Protein AF-A0A0C4DLH7-F1 (afdb_monomer_lite)

Organism: Magnaporthiopsis poae (strain ATCC 64411 / 73-15) (NCBI:txid644358)

Radius of gyration: 44.48 Å; chains: 1; bounding box: 108×86×127 Å

Sequence (325 aa):
MGQLGEYDGVDKLSSPSHPDLVAQTTNLAADRHRRSVCSPHAYCDREDITTAKLFYPLADAKQFFMRLPSMESQPDEQQNQEVFAQFHKYPWRTDLAFLKGLIALLGGVEKLHPDPTHVDLALHARIFYYRKVRQIQIDFSAYKLWLGGNSGNSTPAPDQDVLSALYWAQDRVAAVQGPAPPNPVHAVATFAQKYTLRSPESSDTSLDPPSGPAWQQAAPKLDLRVDRNAVGGSDSGDAAPYPNHFAELIAAVRANKPVPGVREIPDTVVRDPEVKPVGRMAAPRKPWEANIVDSSQLGQTVLQDFEIQQEFPPLNQGEEPESST

Secondary structure (DSSP, 8-state):
-------------------------------------------------------------------------SHHHHHHHHHHHHHHHS-TTT-HHHHHHHHHHTTSGGG-S--HHHHHHHHHHHHHHHHHHH-----HHHHHHHHHHHTTS-PPPHHHHHHHHHHHHHHHHHTS-SSPPS-HHHHHHHHHTT-----S---------S---HHHHTS----S---TTSS---SSS------HHHHHHHHHHHTTPPPTTPPPPPSS----TT--SS-SSPPPPPGGGTT---TTS-SSS-SSS------PPPP----------

pLDDT: mean 70.1, std 20.95, range [31.84, 97.5]

Structure (mmCIF, N/CA/C/O backbone):
data_AF-A0A0C4DLH7-F1
#
_entry.id   AF-A0A0C4DLH7-F1
#
loop_
_atom_site.group_PDB
_atom_site.id
_atom_site.type_symbol
_atom_site.label_atom_id
_atom_site.label_alt_id
_atom_site.label_comp_id
_atom_site.label_asym_id
_atom_site.label_entity_id
_atom_site.label_seq_id
_atom_site.pdbx_PDB_ins_code
_atom_site.Cartn_x
_atom_site.Cartn_y
_atom_site.Cartn_z
_atom_site.occupancy
_atom_site.B_iso_or_equiv
_atom_site.auth_seq_id
_atom_site.auth_comp_id
_atom_site.auth_asym_id
_atom_site.auth_atom_id
_atom_site.pdbx_PDB_model_num
ATOM 1 N N . MET A 1 1 ? 78.829 23.196 -50.501 1.00 39.28 1 MET A N 1
ATOM 2 C CA . MET A 1 1 ? 78.211 24.540 -50.522 1.00 39.28 1 MET A CA 1
ATOM 3 C C . MET A 1 1 ? 76.817 24.335 -49.963 1.00 39.28 1 MET A C 1
ATOM 5 O O . MET A 1 1 ? 76.081 23.598 -50.591 1.00 39.28 1 MET A O 1
ATOM 9 N N . GLY A 1 2 ? 76.428 24.693 -48.747 1.00 39.50 2 GLY A N 1
ATOM 10 C CA . GLY A 1 2 ? 76.633 25.847 -47.861 1.00 39.50 2 GLY A CA 1
ATOM 11 C C . GLY A 1 2 ? 75.320 25.874 -47.040 1.00 39.50 2 GLY A C 1
ATOM 12 O O . GLY A 1 2 ? 74.272 25.701 -47.649 1.00 39.50 2 GLY A O 1
ATOM 13 N N . GLN A 1 3 ? 75.360 25.696 -45.711 1.00 43.72 3 GLN A N 1
ATOM 14 C CA . GLN A 1 3 ? 75.156 26.760 -44.698 1.00 43.72 3 GLN A CA 1
ATOM 15 C C . GLN A 1 3 ? 73.743 27.403 -44.776 1.00 43.72 3 GLN A C 1
ATOM 17 O O . GLN A 1 3 ? 73.357 27.821 -45.855 1.00 43.72 3 GLN A O 1
ATOM 22 N N . LEU A 1 4 ? 72.901 27.551 -43.738 1.00 45.03 4 LEU A N 1
ATOM 23 C CA . LEU A 1 4 ? 73.077 27.736 -42.285 1.00 45.03 4 LEU A CA 1
ATOM 24 C C . LEU A 1 4 ? 71.705 27.704 -41.551 1.00 45.03 4 LEU A C 1
ATOM 26 O O . LEU A 1 4 ? 70.686 27.994 -42.175 1.00 45.03 4 LEU A O 1
ATOM 30 N N . GLY A 1 5 ? 71.745 27.486 -40.224 1.00 45.22 5 GLY A N 1
ATOM 31 C CA . GLY A 1 5 ? 70.721 27.841 -39.215 1.00 45.22 5 GLY A CA 1
ATOM 32 C C . GLY A 1 5 ? 70.001 26.623 -38.622 1.00 45.22 5 GLY A C 1
ATOM 33 O O . GLY A 1 5 ? 69.101 26.097 -39.262 1.00 45.22 5 GLY A O 1
ATOM 34 N N . GLU A 1 6 ? 70.349 26.025 -37.476 1.00 44.28 6 GLU A N 1
ATOM 35 C CA . GLU A 1 6 ? 70.851 26.520 -36.176 1.00 44.28 6 GLU A CA 1
ATOM 36 C C . GLU A 1 6 ? 69.876 27.475 -35.474 1.00 44.28 6 GLU A C 1
ATOM 38 O O . GLU A 1 6 ? 69.828 28.654 -35.803 1.00 44.28 6 GLU A O 1
ATOM 43 N N . TYR A 1 7 ? 69.092 26.937 -34.529 1.00 50.47 7 TYR A N 1
ATOM 44 C CA . TYR A 1 7 ? 68.901 27.517 -33.195 1.00 50.47 7 TYR A CA 1
ATOM 45 C C . TYR A 1 7 ? 68.469 26.427 -32.199 1.00 50.47 7 TYR A C 1
ATOM 47 O O . TYR A 1 7 ? 67.407 25.816 -32.324 1.00 50.47 7 TYR A O 1
ATOM 55 N N . ASP A 1 8 ? 69.358 26.204 -31.234 1.00 45.50 8 ASP A N 1
ATOM 56 C CA . ASP A 1 8 ? 69.223 25.416 -30.012 1.00 45.50 8 ASP A CA 1
ATOM 57 C C . ASP A 1 8 ? 68.249 26.036 -28.998 1.00 45.50 8 ASP A C 1
ATOM 59 O O . ASP A 1 8 ? 68.035 27.249 -28.969 1.00 45.50 8 ASP A O 1
ATOM 63 N N . GLY A 1 9 ? 67.730 25.190 -28.101 1.00 41.88 9 GLY A N 1
ATOM 64 C CA . GLY A 1 9 ? 66.929 25.604 -26.947 1.00 41.88 9 GLY A CA 1
ATOM 65 C C 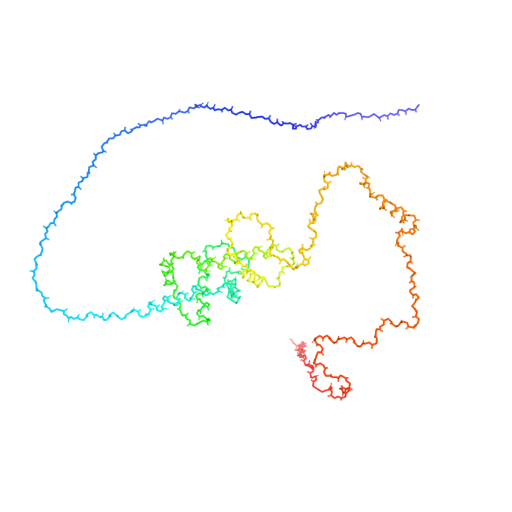. GLY A 1 9 ? 66.490 24.447 -26.044 1.00 41.88 9 GLY A C 1
ATOM 66 O O . GLY A 1 9 ? 65.298 24.204 -25.887 1.00 41.88 9 GLY A O 1
ATOM 67 N N . VAL A 1 10 ? 67.465 23.732 -25.477 1.00 49.28 10 VAL A N 1
ATOM 68 C CA . VAL A 1 10 ? 67.360 22.881 -24.270 1.00 49.28 10 VAL A CA 1
ATOM 69 C C . VAL A 1 10 ? 66.891 23.718 -23.065 1.00 49.28 10 VAL A C 1
ATOM 71 O O . VAL A 1 10 ? 67.219 24.895 -22.978 1.00 49.28 10 VAL A O 1
ATOM 74 N N . ASP A 1 11 ? 66.017 23.245 -22.173 1.00 42.00 11 ASP A N 1
ATOM 75 C CA . ASP A 1 11 ? 66.325 22.482 -20.947 1.00 42.00 11 ASP A CA 1
ATOM 76 C C . ASP A 1 11 ? 64.964 22.277 -20.221 1.00 42.00 11 ASP A C 1
ATOM 78 O O . ASP A 1 11 ? 64.185 23.217 -20.106 1.00 42.00 11 ASP A O 1
ATOM 82 N N . LYS A 1 12 ? 64.489 21.065 -19.904 1.00 45.59 12 LYS A N 1
ATOM 83 C CA . LYS A 1 12 ? 64.836 20.134 -18.806 1.00 45.59 12 LYS A CA 1
ATOM 84 C C . LYS A 1 12 ? 63.718 20.023 -17.753 1.00 45.59 12 LYS A C 1
ATOM 86 O O . LYS A 1 12 ? 63.374 20.986 -17.086 1.00 45.59 12 LYS A O 1
ATOM 91 N N . LEU A 1 13 ? 63.323 18.761 -17.548 1.00 38.81 13 LEU A N 1
ATOM 92 C CA . LEU A 1 13 ? 63.011 18.103 -16.269 1.00 38.81 13 LEU A CA 1
ATOM 93 C C . LEU A 1 13 ? 61.756 18.567 -15.507 1.00 38.81 13 LEU A C 1
ATOM 95 O O . LEU A 1 13 ? 61.757 19.583 -14.830 1.00 38.81 13 LEU A O 1
ATOM 99 N N . SER A 1 14 ? 60.751 17.696 -15.412 1.00 35.72 14 SER A N 1
ATOM 100 C CA . SER A 1 14 ? 60.733 16.707 -14.324 1.00 35.72 14 SER A CA 1
ATOM 101 C C . SER A 1 14 ? 59.515 15.790 -14.455 1.00 35.72 14 SER A C 1
ATOM 103 O O . SER A 1 14 ? 58.388 16.243 -14.639 1.00 35.72 14 SER A O 1
ATOM 105 N N . SER A 1 15 ? 59.769 14.489 -14.393 1.00 49.06 15 SER A N 1
ATOM 106 C CA . SER A 1 15 ? 58.774 13.416 -14.365 1.00 49.06 15 SER A CA 1
ATOM 107 C C . SER A 1 15 ? 58.707 12.814 -12.944 1.00 49.06 15 SER A C 1
ATOM 109 O O . SER A 1 15 ? 59.499 13.203 -12.085 1.00 49.06 15 SER A O 1
ATOM 111 N N . PRO A 1 16 ? 57.733 11.931 -12.665 1.00 58.00 16 PRO A N 1
ATOM 112 C CA . PRO A 1 16 ? 57.029 11.823 -11.388 1.00 58.00 16 PRO A CA 1
ATOM 113 C C . PRO A 1 16 ? 57.674 10.840 -10.406 1.00 58.00 16 PRO A C 1
ATOM 115 O O . PRO A 1 16 ? 58.418 9.947 -10.802 1.00 58.00 16 PRO A O 1
ATOM 118 N N . SER A 1 17 ? 57.300 10.932 -9.128 1.00 37.66 17 SER A N 1
ATOM 119 C CA . SER A 1 17 ? 57.599 9.884 -8.146 1.00 37.66 17 SER A CA 1
ATOM 120 C C . SER A 1 17 ? 56.607 9.879 -6.976 1.00 37.66 17 SER A C 1
ATOM 122 O O . SER A 1 17 ? 56.638 10.762 -6.121 1.00 37.66 17 SER A O 1
ATOM 124 N N . HIS A 1 18 ? 55.765 8.843 -6.936 1.00 42.97 18 HIS A N 1
ATOM 125 C CA . HIS A 1 18 ? 55.401 8.128 -5.702 1.00 42.97 18 HIS A CA 1
ATOM 126 C C . HIS A 1 18 ? 56.619 7.285 -5.267 1.00 42.97 18 HIS A C 1
ATOM 128 O O . HIS A 1 18 ? 57.358 6.844 -6.153 1.00 42.97 18 HIS A O 1
ATOM 134 N N . PRO A 1 19 ? 56.892 7.097 -3.959 1.00 57.50 19 PRO A N 1
ATOM 135 C CA . PRO A 1 19 ? 56.416 5.904 -3.217 1.00 57.50 19 PRO A CA 1
ATOM 136 C C . PRO A 1 19 ? 56.093 6.216 -1.726 1.00 57.50 19 PRO A C 1
ATOM 138 O O . PRO A 1 19 ? 56.567 7.200 -1.176 1.00 57.50 19 PRO A O 1
ATOM 141 N N . ASP A 1 20 ? 55.085 5.622 -1.087 1.00 38.22 20 ASP A N 1
ATOM 142 C CA . ASP A 1 20 ? 54.960 4.278 -0.479 1.00 38.22 20 ASP A CA 1
ATOM 143 C C . ASP A 1 20 ? 55.560 4.128 0.947 1.00 38.22 20 ASP A C 1
ATOM 145 O O . ASP A 1 20 ? 56.733 4.406 1.169 1.00 38.22 20 ASP A O 1
ATOM 149 N N . LEU A 1 21 ? 54.689 3.669 1.865 1.00 42.25 21 LEU A N 1
ATOM 150 C CA . LEU A 1 21 ? 54.870 3.005 3.177 1.00 42.25 21 LEU A CA 1
ATOM 151 C C . LEU A 1 21 ? 55.864 3.539 4.246 1.00 42.25 21 LEU A C 1
ATOM 153 O O . LEU A 1 21 ? 57.046 3.725 4.006 1.00 42.25 21 LEU A O 1
ATOM 157 N N . VAL A 1 22 ? 55.390 3.652 5.501 1.00 40.66 22 VAL A N 1
ATOM 158 C CA . VAL A 1 22 ? 55.742 2.810 6.680 1.00 40.66 22 VAL A CA 1
ATOM 159 C C . VAL A 1 22 ? 55.239 3.477 7.984 1.00 40.66 22 VAL A C 1
ATOM 161 O O . VAL A 1 22 ? 55.338 4.683 8.190 1.00 40.66 22 VAL A O 1
ATOM 164 N N . ALA A 1 23 ? 54.676 2.652 8.870 1.00 41.31 23 ALA A N 1
ATOM 165 C CA . ALA A 1 23 ? 54.173 2.964 10.207 1.00 41.31 23 ALA A CA 1
ATOM 166 C C . ALA A 1 23 ? 55.258 3.317 11.249 1.00 41.31 23 ALA A C 1
ATOM 168 O O . ALA A 1 23 ? 56.351 2.765 11.187 1.00 41.31 23 ALA A O 1
ATOM 169 N N . GLN A 1 24 ? 54.900 4.110 12.273 1.00 34.91 24 GLN A N 1
ATOM 170 C CA . GLN A 1 24 ? 55.284 3.955 13.699 1.00 34.91 24 GLN A CA 1
ATOM 171 C C . GLN A 1 24 ? 54.700 5.120 14.523 1.00 34.91 24 GLN A C 1
ATOM 173 O O . GLN A 1 24 ? 54.929 6.285 14.230 1.00 34.91 24 GLN A O 1
ATOM 178 N N . THR A 1 25 ? 53.746 4.864 15.421 1.00 46.62 25 THR A N 1
ATOM 179 C CA . THR A 1 25 ? 53.928 4.842 16.888 1.00 46.62 25 THR A CA 1
ATOM 180 C C . THR A 1 25 ? 54.910 5.885 17.440 1.00 46.62 25 THR A C 1
ATOM 182 O O . THR A 1 25 ? 56.112 5.729 17.285 1.00 46.62 25 THR A O 1
ATOM 185 N N . THR A 1 26 ? 54.427 6.859 18.210 1.00 55.69 26 THR A N 1
ATOM 186 C CA . THR A 1 26 ? 54.937 7.150 19.563 1.00 55.69 26 THR A CA 1
ATOM 187 C C . THR A 1 26 ? 53.952 8.045 20.312 1.00 55.69 26 THR A C 1
ATOM 189 O O . THR A 1 26 ? 53.327 8.947 19.765 1.00 55.69 26 THR A O 1
ATOM 192 N N . ASN A 1 27 ? 53.790 7.706 21.586 1.00 36.78 27 ASN A N 1
ATOM 193 C CA . ASN A 1 27 ? 53.078 8.457 22.604 1.00 36.78 27 ASN A CA 1
ATOM 194 C C . ASN A 1 27 ? 53.906 9.670 23.073 1.00 36.78 27 ASN A C 1
ATOM 196 O O . ASN A 1 27 ? 55.122 9.691 22.907 1.00 36.78 27 ASN A O 1
ATOM 200 N N . LEU A 1 28 ? 53.243 10.508 23.881 1.00 36.50 28 LEU A N 1
ATOM 201 C CA . LEU A 1 28 ? 53.748 11.018 25.169 1.00 36.50 28 LEU A CA 1
ATOM 202 C C . LEU A 1 28 ? 54.182 12.505 25.238 1.00 36.50 28 LEU A C 1
ATOM 204 O O . LEU A 1 28 ? 55.344 12.848 25.085 1.00 36.50 28 LEU A O 1
ATOM 208 N N . ALA A 1 29 ? 53.210 13.311 25.686 1.00 36.47 29 ALA A N 1
ATOM 209 C CA . ALA A 1 29 ? 53.227 14.091 26.938 1.00 36.47 29 ALA A CA 1
ATOM 210 C C . ALA A 1 29 ? 53.774 15.533 27.026 1.00 36.47 29 ALA A C 1
ATOM 212 O O . ALA A 1 29 ? 54.733 15.931 26.381 1.00 36.47 29 ALA A O 1
ATOM 213 N N . ALA A 1 30 ? 53.160 16.196 28.025 1.00 41.19 30 ALA A N 1
ATOM 214 C CA . ALA A 1 30 ? 53.431 17.478 28.689 1.00 41.19 30 ALA A CA 1
ATOM 215 C C . ALA A 1 30 ? 52.821 18.708 27.988 1.00 41.19 30 ALA A C 1
ATOM 217 O O . ALA A 1 30 ? 52.927 18.853 26.783 1.00 41.19 30 ALA A O 1
ATOM 218 N N . ASP A 1 31 ? 52.113 19.627 28.649 1.00 36.91 31 ASP A N 1
ATOM 219 C CA . ASP A 1 31 ? 52.012 19.997 30.070 1.00 36.91 31 ASP A CA 1
ATOM 220 C C . ASP A 1 31 ? 50.618 20.664 30.254 1.00 36.91 31 ASP A C 1
ATOM 222 O O . ASP A 1 31 ? 50.203 21.442 29.402 1.00 36.91 31 ASP A O 1
ATOM 226 N N . ARG A 1 32 ? 49.713 20.277 31.168 1.00 44.44 32 ARG A N 1
ATOM 227 C CA . ARG A 1 32 ? 49.698 20.371 32.645 1.00 44.44 32 ARG A CA 1
ATOM 228 C C . ARG A 1 32 ? 49.554 21.809 33.161 1.00 44.44 32 ARG A C 1
ATOM 230 O O . ARG A 1 32 ? 50.461 22.612 33.001 1.00 44.44 32 ARG A O 1
ATOM 237 N N . HIS A 1 33 ? 48.455 22.039 33.886 1.00 37.66 33 HIS A N 1
ATOM 238 C CA . HIS A 1 33 ? 48.270 22.762 35.169 1.00 37.66 33 HIS A CA 1
ATOM 239 C C . HIS A 1 33 ? 46.805 23.242 35.191 1.00 37.66 33 HIS A C 1
ATOM 241 O O . HIS A 1 33 ? 46.395 23.946 34.284 1.00 37.66 33 HIS A O 1
ATOM 247 N N . ARG A 1 34 ? 45.905 22.882 36.115 1.00 44.28 34 ARG A N 1
ATOM 248 C CA . ARG A 1 34 ? 45.914 22.402 37.518 1.00 44.28 34 ARG A CA 1
ATOM 249 C C . ARG A 1 34 ? 44.667 21.494 37.698 1.00 44.28 34 ARG A C 1
ATOM 251 O O . ARG A 1 34 ? 43.642 21.810 37.113 1.00 44.28 34 ARG A O 1
ATOM 258 N N . ARG A 1 35 ? 44.704 20.296 38.316 1.00 45.31 35 ARG A N 1
ATOM 259 C CA . ARG A 1 35 ? 44.731 19.955 39.775 1.00 45.31 35 ARG A CA 1
ATOM 260 C C . ARG A 1 35 ? 43.645 20.704 40.582 1.00 45.31 35 ARG A C 1
ATOM 262 O O . ARG A 1 35 ? 43.559 21.911 40.445 1.00 45.31 35 ARG A O 1
ATOM 269 N N . SER A 1 36 ? 42.831 20.118 41.467 1.00 39.94 36 SER A N 1
ATOM 270 C CA . SER A 1 36 ? 42.984 18.943 42.349 1.00 39.94 36 SER A CA 1
ATOM 271 C C . SER A 1 36 ? 41.592 18.613 42.953 1.00 39.94 36 SER A C 1
ATOM 273 O O . SER A 1 36 ? 40.900 19.560 43.302 1.00 39.94 36 SER A O 1
ATOM 275 N N . VAL A 1 37 ? 41.019 17.400 42.899 1.00 45.16 37 VAL A N 1
ATOM 276 C CA . VAL A 1 37 ? 41.227 16.148 43.682 1.00 45.16 37 VAL A CA 1
ATOM 277 C C . VAL A 1 37 ? 40.580 16.106 45.097 1.00 45.16 37 VAL A C 1
ATOM 279 O O . VAL A 1 37 ? 40.960 16.871 45.973 1.00 45.16 37 VAL A O 1
ATOM 282 N N . CYS A 1 38 ? 39.735 15.069 45.265 1.00 32.81 38 CYS A N 1
ATOM 283 C CA . CYS A 1 38 ? 39.397 14.213 46.429 1.00 32.81 38 CYS A CA 1
ATOM 284 C C . CYS A 1 38 ? 38.263 14.504 47.448 1.00 32.81 38 CYS A C 1
ATOM 286 O O . CYS A 1 38 ? 38.168 15.558 48.060 1.00 32.81 38 CYS A O 1
ATOM 288 N N . SER A 1 39 ? 37.488 13.415 47.626 1.00 40.38 39 SER A N 1
ATOM 289 C CA . SER A 1 39 ? 36.482 12.970 48.628 1.00 40.38 39 SER A CA 1
ATOM 290 C C . SER A 1 39 ? 37.082 12.779 50.051 1.00 40.38 39 SER A C 1
ATOM 292 O O . SER A 1 39 ? 38.283 13.032 50.164 1.00 40.38 39 SER A O 1
ATOM 294 N N . PRO A 1 40 ? 36.414 12.215 51.102 1.00 56.59 40 PRO A N 1
ATOM 295 C CA . PRO A 1 40 ? 35.021 11.740 51.310 1.00 56.59 40 PRO A CA 1
ATOM 296 C C . PRO A 1 40 ? 34.415 12.170 52.690 1.00 56.59 40 PRO A C 1
ATOM 298 O O . PRO A 1 40 ? 35.039 12.953 53.395 1.00 56.59 40 PRO A O 1
ATOM 301 N N . HIS A 1 41 ? 33.253 11.607 53.087 1.00 38.50 41 HIS A N 1
ATOM 302 C CA . HIS A 1 41 ? 32.730 11.350 54.464 1.00 38.50 41 HIS A CA 1
ATOM 303 C C . HIS A 1 41 ? 31.331 11.933 54.810 1.00 38.50 41 HIS A C 1
ATOM 305 O O . HIS A 1 41 ? 31.019 13.058 54.440 1.00 38.50 41 HIS A O 1
ATOM 311 N N . ALA A 1 42 ? 30.567 11.153 55.603 1.00 39.66 42 ALA A N 1
ATOM 312 C CA . ALA A 1 42 ? 29.176 11.299 56.103 1.00 39.66 42 ALA A CA 1
ATOM 313 C C . ALA A 1 42 ? 28.101 10.731 55.144 1.00 39.66 42 ALA A C 1
ATOM 315 O O . ALA A 1 42 ? 27.905 11.257 54.058 1.00 39.66 42 ALA A O 1
ATOM 316 N N . TYR A 1 43 ? 27.434 9.590 55.375 1.00 38.59 43 TYR A N 1
ATOM 317 C CA . TYR A 1 43 ? 26.791 9.019 56.578 1.00 38.59 43 TYR A CA 1
ATOM 318 C C . TYR A 1 43 ? 25.782 9.966 57.243 1.00 38.59 43 TYR A C 1
ATOM 320 O O . TYR A 1 43 ? 26.170 10.734 58.112 1.00 38.59 43 TYR A O 1
ATOM 328 N N . CYS A 1 44 ? 24.515 9.859 56.827 1.00 37.72 44 CYS A N 1
ATOM 329 C CA . CYS A 1 44 ? 23.282 10.079 57.602 1.00 37.72 44 CYS A CA 1
ATOM 330 C C . CYS A 1 44 ? 22.208 9.228 56.896 1.00 37.72 44 CYS A C 1
ATOM 332 O O . CYS A 1 44 ? 21.847 9.512 55.759 1.00 37.72 44 CYS A O 1
ATOM 334 N N . ASP A 1 45 ? 22.042 7.977 57.289 1.00 35.84 45 ASP A N 1
ATOM 335 C CA . ASP A 1 45 ? 21.156 7.461 58.335 1.00 35.84 45 ASP A CA 1
ATOM 336 C C . ASP A 1 45 ? 19.665 7.437 57.983 1.00 35.84 45 ASP A C 1
ATOM 338 O O . ASP A 1 45 ? 19.069 8.356 57.426 1.00 35.84 45 ASP A O 1
ATOM 342 N N . ARG A 1 46 ? 19.131 6.263 58.279 1.00 42.38 46 ARG A N 1
ATOM 343 C CA . ARG A 1 46 ? 17.840 5.692 57.957 1.00 42.38 46 ARG A CA 1
ATOM 344 C C . ARG A 1 46 ? 17.009 5.858 59.213 1.00 42.38 46 ARG A C 1
ATOM 346 O O . ARG A 1 46 ? 17.323 5.217 60.205 1.00 42.38 46 ARG A O 1
ATOM 353 N N . GLU A 1 47 ? 15.962 6.672 59.164 1.00 50.06 47 GLU A N 1
ATOM 354 C CA . GLU A 1 47 ? 14.997 6.721 60.261 1.00 50.06 47 GLU A CA 1
ATOM 355 C C . GLU A 1 47 ? 13.646 6.142 59.854 1.00 50.06 47 GLU A C 1
ATOM 357 O O . GLU A 1 47 ? 13.101 6.383 58.773 1.00 50.06 47 GLU A O 1
ATOM 362 N N . ASP A 1 48 ? 13.182 5.294 60.761 1.00 41.88 48 ASP A N 1
ATOM 363 C CA . ASP A 1 48 ? 12.029 4.427 60.711 1.00 41.88 48 ASP A CA 1
ATOM 364 C C . ASP A 1 48 ? 10.708 5.194 60.643 1.00 41.88 48 ASP A C 1
ATOM 366 O O . ASP A 1 48 ? 10.405 6.052 61.470 1.00 41.88 48 ASP A O 1
ATOM 370 N N . ILE A 1 49 ? 9.839 4.783 59.720 1.00 42.34 49 ILE A N 1
ATOM 371 C CA . ILE A 1 49 ? 8.422 5.147 59.747 1.00 42.34 49 ILE A CA 1
ATOM 372 C C . ILE A 1 49 ? 7.745 4.224 60.765 1.00 42.34 49 ILE A C 1
ATOM 374 O O . ILE A 1 49 ? 7.206 3.171 60.423 1.00 42.34 49 ILE A O 1
ATOM 378 N N . THR A 1 50 ? 7.807 4.600 62.041 1.00 48.06 50 THR A N 1
ATOM 379 C CA . THR A 1 50 ? 7.016 3.977 63.104 1.00 48.06 50 THR A CA 1
ATOM 380 C C . THR A 1 50 ? 5.777 4.812 63.423 1.00 48.06 50 THR A C 1
ATOM 382 O O . THR A 1 50 ? 5.849 5.976 63.789 1.00 48.06 50 THR A O 1
ATOM 385 N N . THR A 1 51 ? 4.628 4.142 63.327 1.00 47.78 51 THR A N 1
ATOM 386 C CA . THR A 1 51 ? 3.491 4.243 64.252 1.00 47.78 51 THR A CA 1
ATOM 387 C C . THR A 1 51 ? 2.880 5.626 64.510 1.00 47.78 51 THR A C 1
ATOM 389 O O . THR A 1 51 ? 3.259 6.334 65.435 1.00 47.78 51 THR A O 1
ATOM 392 N N . ALA A 1 52 ? 1.751 5.891 63.848 1.00 44.91 52 ALA A N 1
ATOM 393 C CA . ALA A 1 52 ? 0.684 6.715 64.416 1.00 44.91 52 ALA A CA 1
ATOM 394 C C . ALA A 1 52 ? -0.662 5.983 64.291 1.00 44.91 52 ALA A C 1
ATOM 396 O O . ALA A 1 52 ? -1.376 6.082 63.296 1.00 44.91 52 ALA A O 1
ATOM 397 N N . LYS A 1 53 ? -0.990 5.214 65.338 1.00 52.78 53 LYS A N 1
ATOM 398 C CA . LYS A 1 53 ? -2.363 4.830 65.682 1.00 52.78 53 LYS A CA 1
ATOM 399 C C . LYS A 1 53 ? -3.082 6.070 66.217 1.00 52.78 53 LYS A C 1
ATOM 401 O O . LYS A 1 53 ? -2.773 6.507 67.318 1.00 52.78 53 LYS A O 1
ATOM 406 N N . LEU A 1 54 ? -4.077 6.557 65.486 1.00 47.84 54 LEU A N 1
ATOM 407 C CA . LEU A 1 54 ? -5.203 7.342 66.004 1.00 47.84 54 LEU A CA 1
ATOM 408 C C . LEU A 1 54 ? -6.446 6.769 65.302 1.00 47.84 54 LEU A C 1
ATOM 410 O O . LEU A 1 54 ? -6.650 6.989 64.117 1.00 47.84 54 LEU A O 1
ATOM 414 N N . PHE A 1 55 ? -7.094 5.741 65.853 1.00 40.25 55 PHE A N 1
ATOM 415 C CA . PHE A 1 55 ? -8.246 5.877 66.753 1.00 40.25 55 PHE A CA 1
ATOM 416 C C . PHE A 1 55 ? -9.233 6.965 66.292 1.00 40.25 55 PHE A C 1
ATOM 418 O O . PHE A 1 55 ? -9.213 8.087 66.784 1.00 40.25 55 PHE A O 1
ATOM 425 N N . TYR A 1 56 ? -10.129 6.594 65.373 1.00 41.75 56 TYR A N 1
ATOM 426 C CA . TYR A 1 56 ? -11.438 7.230 65.231 1.00 41.75 56 TYR A CA 1
ATOM 427 C C . TYR A 1 56 ? -12.519 6.186 65.551 1.00 41.75 56 TYR A C 1
ATOM 429 O O . TYR A 1 56 ? -12.434 5.061 65.050 1.00 41.75 56 TYR A O 1
ATOM 437 N N . PRO A 1 57 ? -13.481 6.506 66.434 1.00 54.53 57 PRO A N 1
ATOM 438 C CA . PRO A 1 57 ? -14.433 5.538 66.950 1.00 54.53 57 PRO A CA 1
ATOM 439 C C . PRO A 1 57 ? -15.567 5.226 65.970 1.00 54.53 57 PRO A C 1
ATOM 441 O O . PRO A 1 57 ? -16.107 6.082 65.275 1.00 54.53 57 PRO A O 1
ATOM 444 N N . LEU A 1 58 ? -15.922 3.948 66.003 1.00 49.81 58 LEU A N 1
ATOM 445 C CA . LEU A 1 58 ? -17.078 3.290 65.420 1.00 49.81 58 LEU A CA 1
ATOM 446 C C . LEU A 1 58 ? -18.373 3.741 66.123 1.00 49.81 58 LEU A C 1
ATOM 448 O O . LEU A 1 58 ? -18.535 3.455 67.307 1.00 49.81 58 LEU A O 1
ATOM 452 N N . ALA A 1 59 ? -19.302 4.371 65.397 1.00 45.88 59 ALA A N 1
ATOM 453 C CA . ALA A 1 59 ? -20.730 4.375 65.737 1.00 45.88 59 ALA A CA 1
ATOM 454 C C . ALA A 1 59 ? -21.609 4.746 64.523 1.00 45.88 59 ALA A C 1
ATOM 456 O O . ALA A 1 59 ? -21.670 5.894 64.103 1.00 45.88 59 ALA A O 1
ATOM 457 N N . ASP A 1 60 ? -22.239 3.706 63.978 1.00 47.56 60 ASP A N 1
ATOM 458 C CA . ASP A 1 60 ? -23.632 3.607 63.517 1.00 47.56 60 ASP A CA 1
ATOM 459 C C . ASP A 1 60 ? -24.298 4.781 62.764 1.00 47.56 60 ASP A C 1
ATOM 461 O O . ASP A 1 60 ? -24.737 5.769 63.347 1.00 47.56 60 ASP A O 1
ATOM 465 N N . ALA A 1 61 ? -24.521 4.568 61.464 1.00 46.53 61 ALA A N 1
ATOM 466 C CA . ALA A 1 61 ? -25.710 5.055 60.771 1.00 46.53 61 ALA A CA 1
ATOM 467 C C . ALA A 1 61 ? -26.078 4.068 59.653 1.00 46.53 61 ALA A C 1
ATOM 469 O O . ALA A 1 61 ? -25.672 4.189 58.495 1.00 46.53 61 ALA A O 1
ATOM 470 N N . LYS A 1 62 ? -26.862 3.050 60.019 1.00 52.91 62 LYS A N 1
ATOM 471 C CA . LYS A 1 62 ? -27.756 2.369 59.077 1.00 52.91 62 LYS A CA 1
ATOM 472 C C . LYS A 1 62 ? -28.652 3.401 58.374 1.00 52.91 62 LYS A C 1
ATOM 474 O O . LYS A 1 62 ? -29.051 4.390 58.972 1.00 52.91 62 LYS A O 1
ATOM 479 N N . GLN A 1 63 ? -29.014 3.078 57.131 1.00 56.69 63 GLN A N 1
ATOM 480 C CA . GLN A 1 63 ? -29.980 3.776 56.265 1.00 56.69 63 GLN A CA 1
ATOM 481 C C . GLN A 1 63 ? -29.493 5.049 55.566 1.00 56.69 63 GLN A C 1
ATOM 483 O O . GLN A 1 63 ? -30.019 6.131 55.767 1.00 56.69 63 GLN A O 1
ATOM 488 N N . PHE A 1 64 ? -28.625 4.849 54.575 1.00 43.09 64 PHE A N 1
ATOM 489 C CA . PHE A 1 64 ? -28.756 5.527 53.280 1.00 43.09 64 PHE A CA 1
ATOM 490 C C . PHE A 1 64 ? -28.540 4.506 52.155 1.00 43.09 64 PHE A C 1
ATOM 492 O O . PHE A 1 64 ? -27.591 4.551 51.380 1.00 43.09 64 PHE A O 1
ATOM 499 N N . PHE A 1 65 ? -29.457 3.537 52.075 1.00 52.03 65 PHE A N 1
ATOM 500 C CA . PHE A 1 65 ? -29.682 2.757 50.860 1.00 52.03 65 PHE A CA 1
ATOM 501 C C . PHE A 1 65 ? -30.485 3.638 49.894 1.00 52.03 65 PHE A C 1
ATOM 503 O O . PHE A 1 65 ? -31.686 3.468 49.708 1.00 52.03 65 PHE A O 1
ATOM 510 N N . MET A 1 66 ? -29.823 4.648 49.332 1.00 48.28 66 MET A N 1
ATOM 511 C CA . MET A 1 66 ? -30.329 5.422 48.208 1.00 48.28 66 MET A CA 1
ATOM 512 C C . MET A 1 66 ? -29.374 5.197 47.045 1.00 48.28 66 MET A C 1
ATOM 514 O O . MET A 1 66 ? -28.374 5.881 46.880 1.00 48.28 66 MET A O 1
ATOM 518 N N . ARG A 1 67 ? -29.722 4.162 46.277 1.00 51.78 67 ARG A N 1
ATOM 519 C CA . ARG A 1 67 ? -29.612 4.136 44.822 1.00 51.78 67 ARG A CA 1
ATOM 520 C C . ARG A 1 67 ? -28.263 4.619 44.284 1.00 51.78 67 ARG A C 1
ATOM 522 O O . ARG A 1 67 ? -28.159 5.715 43.743 1.00 51.78 67 ARG A O 1
ATOM 529 N N . LEU A 1 68 ? -27.272 3.727 44.348 1.00 44.38 68 LEU A N 1
ATOM 530 C CA . LEU A 1 68 ? -26.225 3.696 43.328 1.00 44.38 68 LEU A CA 1
ATOM 531 C C . LEU A 1 68 ? -26.926 3.767 41.959 1.00 44.38 68 LEU A C 1
ATOM 533 O O . LEU A 1 68 ? -27.809 2.935 41.703 1.00 44.38 68 LEU A O 1
ATOM 537 N N . PRO A 1 69 ? -26.633 4.769 41.112 1.00 57.88 69 PRO A N 1
ATOM 538 C CA . PRO A 1 69 ? -27.108 4.736 39.747 1.00 57.88 69 PRO A CA 1
ATOM 539 C C . PRO A 1 69 ? -26.522 3.481 39.102 1.00 57.88 69 PRO A C 1
ATOM 541 O O . PRO A 1 69 ? -25.355 3.146 39.302 1.00 57.88 69 PRO A O 1
ATOM 544 N N . SER A 1 70 ? -27.408 2.767 38.417 1.00 43.81 70 SER A N 1
ATOM 545 C CA . SER A 1 70 ? -27.152 1.565 37.636 1.00 43.81 70 SER A CA 1
ATOM 546 C C . SER A 1 70 ? -25.778 1.616 36.965 1.00 43.81 70 SER A C 1
ATOM 548 O O . SER A 1 70 ? -25.450 2.604 36.305 1.00 43.81 70 SER A O 1
ATOM 550 N N . MET A 1 71 ? -24.993 0.548 37.131 1.00 47.25 71 MET A N 1
ATOM 551 C CA . MET A 1 71 ? -23.883 0.209 36.241 1.00 47.25 71 MET A CA 1
ATOM 552 C C . MET A 1 71 ? -24.448 -0.080 34.843 1.00 47.25 71 MET A C 1
ATOM 554 O O . MET A 1 71 ? -24.546 -1.227 34.423 1.00 47.25 71 MET A O 1
ATOM 558 N N . GLU A 1 72 ? -24.860 0.968 34.141 1.00 51.34 72 GLU A N 1
ATOM 559 C CA . GLU A 1 72 ? -25.447 0.912 32.806 1.00 51.34 72 GLU A CA 1
ATOM 560 C C . GLU A 1 72 ? -24.484 1.576 31.815 1.00 51.34 72 GLU A C 1
ATOM 562 O O . GLU A 1 72 ? -24.741 2.663 31.309 1.00 51.34 72 GLU A O 1
ATOM 567 N N . SER A 1 73 ? -23.315 0.968 31.601 1.00 51.25 73 SER A N 1
ATOM 568 C CA . SER A 1 73 ? -22.375 1.406 30.553 1.00 51.25 73 SER A CA 1
ATOM 569 C C . SER A 1 73 ? -21.319 0.351 30.185 1.00 51.25 73 SER A C 1
ATOM 571 O O . SER A 1 73 ? -20.207 0.692 29.802 1.00 51.25 73 SER A O 1
ATOM 573 N N . GLN A 1 74 ? -21.637 -0.947 30.285 1.00 52.31 74 GLN A N 1
ATOM 574 C CA . GLN A 1 74 ? -20.720 -2.024 29.865 1.00 52.31 74 GLN A CA 1
ATOM 575 C C . GLN A 1 74 ? -20.922 -2.641 28.459 1.00 52.31 74 GLN A C 1
ATOM 577 O O . GLN A 1 74 ? -19.954 -3.241 27.986 1.00 52.31 74 GLN A O 1
ATOM 582 N N . PRO A 1 75 ? -22.060 -2.522 27.733 1.00 58.78 75 PRO A N 1
ATOM 583 C CA . PRO A 1 75 ? -22.149 -3.128 26.398 1.00 58.78 75 PRO A CA 1
ATOM 584 C C . PRO A 1 75 ? -21.358 -2.350 25.330 1.00 58.78 75 PRO A C 1
ATOM 586 O O . PRO A 1 75 ? -20.754 -2.965 24.451 1.00 58.78 75 PRO A O 1
ATOM 589 N N . ASP A 1 76 ? -21.286 -1.020 25.436 1.00 71.00 76 ASP A N 1
ATOM 590 C CA . ASP A 1 76 ? -20.662 -0.181 24.403 1.00 71.00 76 ASP A CA 1
ATOM 591 C C . ASP A 1 76 ? -19.133 -0.338 24.352 1.00 71.00 76 ASP A C 1
ATOM 593 O O . ASP A 1 76 ? -18.539 -0.329 23.274 1.00 71.00 76 ASP A O 1
ATOM 597 N N . GLU A 1 77 ? -18.467 -0.539 25.496 1.00 79.00 77 GLU A N 1
ATOM 598 C CA . GLU A 1 77 ? -17.009 -0.725 25.534 1.00 79.00 77 GLU A CA 1
ATOM 599 C C . GLU A 1 77 ? -16.574 -2.058 24.922 1.00 79.00 77 GLU A C 1
ATOM 601 O O . GLU A 1 77 ? -15.602 -2.104 24.167 1.00 79.00 77 GLU A O 1
ATOM 606 N N . GLN A 1 78 ? -17.301 -3.140 25.214 1.00 82.19 78 GLN A N 1
ATOM 607 C CA . GLN A 1 78 ? -17.018 -4.459 24.644 1.00 82.19 78 GLN A CA 1
ATOM 608 C C . GLN A 1 78 ? -17.264 -4.465 23.133 1.00 82.19 78 GLN A C 1
ATOM 610 O O . GLN A 1 78 ? -16.431 -4.958 22.371 1.00 82.19 78 GLN A O 1
ATOM 615 N N . GLN A 1 79 ? -18.361 -3.848 22.690 1.00 85.12 79 GLN A N 1
ATOM 616 C CA . GLN A 1 79 ? -18.651 -3.682 21.270 1.00 85.12 79 GLN A CA 1
ATOM 617 C C . GLN A 1 79 ? -17.576 -2.836 20.570 1.00 85.12 79 GLN A C 1
ATOM 619 O O . GLN A 1 79 ? -17.110 -3.206 19.493 1.00 85.12 79 GLN A O 1
ATOM 624 N N . ASN A 1 80 ? -17.112 -1.751 21.196 1.00 87.50 80 ASN A N 1
ATOM 625 C CA . ASN A 1 80 ? -16.014 -0.936 20.673 1.00 87.50 80 ASN A CA 1
ATOM 626 C C . ASN A 1 80 ? -14.703 -1.728 20.575 1.00 87.50 80 ASN A C 1
ATOM 628 O O . ASN A 1 80 ? -14.011 -1.635 19.563 1.00 87.50 80 ASN A O 1
ATOM 632 N N . GLN A 1 81 ? -14.373 -2.554 21.572 1.00 89.38 81 GLN A N 1
ATOM 633 C CA . GLN A 1 81 ? -13.196 -3.429 21.530 1.00 89.38 81 GLN A CA 1
ATOM 634 C C . GLN A 1 81 ? -13.273 -4.447 20.387 1.00 89.38 81 GLN A C 1
ATOM 636 O O . GLN A 1 81 ? -12.274 -4.672 19.699 1.00 89.38 81 GLN A O 1
ATOM 641 N N . GLU A 1 82 ? -14.444 -5.041 20.152 1.00 90.88 82 GLU A N 1
ATOM 642 C CA . GLU A 1 82 ? -14.643 -5.961 19.033 1.00 90.88 82 GLU A CA 1
ATOM 643 C C . GLU A 1 82 ? -14.495 -5.239 17.688 1.00 90.88 82 GLU A C 1
ATOM 645 O O . GLU A 1 82 ? -13.771 -5.711 16.806 1.00 90.88 82 GLU A O 1
ATOM 650 N N . VAL A 1 83 ? -15.100 -4.057 17.550 1.00 92.38 83 VAL A N 1
ATOM 651 C CA . VAL A 1 83 ? -14.955 -3.200 16.366 1.00 92.38 83 VAL A CA 1
ATOM 652 C C . VAL A 1 83 ? -13.486 -2.845 16.119 1.00 92.38 83 VAL A C 1
ATOM 654 O O . VAL A 1 83 ? -13.012 -2.962 14.987 1.00 92.38 83 VAL A O 1
ATOM 657 N N . PHE A 1 84 ? -12.729 -2.473 17.156 1.00 93.12 84 PHE A N 1
ATOM 658 C CA . PHE A 1 84 ? -11.299 -2.180 17.033 1.00 93.12 84 PHE A CA 1
ATOM 659 C C . PHE A 1 84 ? -10.499 -3.412 16.603 1.00 93.12 84 PHE A C 1
ATOM 661 O O . PHE A 1 84 ? -9.637 -3.307 15.729 1.00 93.12 84 PHE A O 1
ATOM 668 N N . ALA A 1 85 ? -10.819 -4.595 17.135 1.00 91.00 85 ALA A N 1
ATOM 669 C CA . ALA A 1 85 ? -10.182 -5.842 16.728 1.00 91.00 85 ALA A CA 1
ATOM 670 C C . ALA A 1 85 ? -10.475 -6.188 15.257 1.00 91.00 85 ALA A C 1
ATOM 672 O O . ALA A 1 85 ? -9.568 -6.596 14.525 1.00 91.00 85 ALA A O 1
ATOM 673 N N . GLN A 1 86 ? -11.717 -6.001 14.799 1.00 92.75 86 GLN A N 1
ATOM 674 C CA . GLN A 1 86 ? -12.105 -6.201 13.398 1.00 92.75 86 GLN A CA 1
ATOM 675 C C . GLN A 1 86 ? -11.412 -5.194 12.467 1.00 92.75 86 GLN A C 1
ATOM 677 O O . GLN A 1 86 ? -10.907 -5.574 11.408 1.00 92.75 86 GLN A O 1
ATOM 682 N N . PHE A 1 87 ? -11.328 -3.926 12.873 1.00 94.50 87 PHE A N 1
ATOM 683 C CA . PHE A 1 87 ? -10.613 -2.875 12.148 1.00 94.50 87 PHE A CA 1
ATOM 684 C C . PHE A 1 87 ? -9.106 -3.145 12.047 1.00 94.50 87 PHE A C 1
ATOM 686 O O . PHE A 1 87 ? -8.502 -2.949 10.988 1.00 94.50 87 PHE A O 1
ATOM 693 N N . HIS A 1 88 ? -8.495 -3.636 13.126 1.00 92.62 88 HIS A N 1
ATOM 694 C CA . HIS A 1 88 ? -7.073 -3.969 13.164 1.00 92.62 88 HIS A CA 1
ATOM 695 C C . HIS A 1 88 ? -6.735 -5.176 12.274 1.00 92.62 88 HIS A C 1
ATOM 697 O O . HIS A 1 88 ? -5.692 -5.188 11.627 1.00 92.62 88 HIS A O 1
ATOM 703 N N . LYS A 1 89 ? -7.617 -6.183 12.207 1.00 91.25 89 LYS A N 1
ATOM 704 C CA . LYS A 1 89 ? -7.439 -7.397 11.384 1.00 91.25 89 LYS A CA 1
ATOM 705 C C . LYS A 1 89 ? -7.742 -7.201 9.894 1.00 91.25 89 LYS A C 1
ATOM 707 O O . LYS A 1 89 ? -7.495 -8.110 9.105 1.00 91.25 89 LYS A O 1
ATOM 712 N N . TYR A 1 90 ? -8.311 -6.063 9.501 1.00 93.31 90 TYR A N 1
ATOM 713 C CA . TYR A 1 90 ? -8.687 -5.813 8.111 1.00 93.31 90 TYR A CA 1
ATOM 714 C C . TYR A 1 90 ? -7.461 -5.870 7.166 1.00 93.31 90 TYR A C 1
ATOM 716 O O . TYR A 1 90 ? -6.397 -5.354 7.516 1.00 93.31 90 TYR A O 1
ATOM 724 N N . PRO A 1 91 ? -7.570 -6.467 5.959 1.00 93.69 91 PRO A N 1
ATOM 725 C CA . PRO A 1 91 ? -6.436 -6.675 5.053 1.00 93.69 91 PRO A CA 1
ATOM 726 C C . PRO A 1 91 ? -6.054 -5.406 4.264 1.00 93.69 91 PRO A C 1
ATOM 728 O O . PRO A 1 91 ? -6.189 -5.343 3.041 1.00 93.69 91 PRO A O 1
ATOM 731 N N . TRP A 1 92 ? -5.522 -4.396 4.956 1.00 94.81 92 TRP A N 1
ATOM 732 C CA . TRP A 1 92 ? -5.204 -3.072 4.397 1.00 94.81 92 TRP A CA 1
ATOM 733 C C . TRP A 1 92 ? -4.274 -3.097 3.179 1.00 94.81 92 TRP A C 1
ATOM 735 O O . TRP A 1 92 ? -4.493 -2.348 2.232 1.00 94.81 92 TRP A O 1
ATOM 745 N N . ARG A 1 93 ? -3.272 -3.986 3.161 1.00 93.81 93 ARG A N 1
ATOM 746 C CA . ARG A 1 93 ? -2.326 -4.103 2.036 1.00 93.81 93 ARG A CA 1
ATOM 747 C C . ARG A 1 93 ? -2.934 -4.710 0.777 1.00 93.81 93 ARG A C 1
ATOM 749 O O . ARG A 1 93 ? -2.382 -4.529 -0.295 1.00 93.81 93 ARG A O 1
ATOM 756 N N . THR A 1 94 ? -4.033 -5.457 0.887 1.00 94.19 94 THR A N 1
ATOM 757 C CA . THR A 1 94 ? -4.650 -6.119 -0.278 1.00 94.19 94 THR A CA 1
ATOM 758 C C . THR A 1 94 ? -5.611 -5.183 -1.012 1.00 94.19 94 THR A C 1
ATOM 760 O O . THR A 1 94 ? -5.832 -5.334 -2.211 1.00 94.19 94 THR A O 1
ATOM 763 N N . ASP A 1 95 ? -6.158 -4.181 -0.327 1.00 96.12 95 ASP A N 1
ATOM 764 C CA . ASP A 1 95 ? -7.155 -3.274 -0.886 1.00 96.12 95 ASP A CA 1
ATOM 765 C C . ASP A 1 95 ? -6.517 -2.173 -1.757 1.00 96.12 95 ASP A C 1
ATOM 767 O O . ASP A 1 95 ? -6.020 -1.157 -1.268 1.00 96.12 95 ASP A O 1
ATOM 771 N N . LEU A 1 96 ? -6.558 -2.358 -3.082 1.00 96.12 96 LEU A N 1
ATOM 772 C CA . LEU A 1 96 ? -5.993 -1.400 -4.038 1.00 96.12 96 LEU A CA 1
ATOM 773 C C . LEU A 1 96 ? -6.696 -0.040 -4.026 1.00 96.12 96 LEU A C 1
ATOM 775 O O . LEU A 1 96 ? -6.048 0.973 -4.290 1.00 96.12 96 LEU A O 1
ATOM 779 N N . ALA A 1 97 ? -8.007 0.009 -3.772 1.00 95.62 97 ALA A N 1
ATOM 780 C CA . ALA A 1 97 ? -8.742 1.271 -3.772 1.00 95.62 97 ALA A CA 1
ATOM 781 C C . ALA A 1 97 ? -8.286 2.142 -2.599 1.00 95.62 97 ALA A C 1
ATOM 783 O O . ALA A 1 97 ? -8.014 3.333 -2.780 1.00 95.62 97 ALA A O 1
ATOM 784 N N . PHE A 1 98 ? -8.123 1.516 -1.432 1.00 97.12 98 PHE A N 1
ATOM 785 C CA . PHE A 1 98 ? -7.540 2.150 -0.262 1.00 97.12 98 PHE A CA 1
ATOM 786 C C . PHE A 1 98 ? -6.097 2.605 -0.517 1.00 97.12 98 PHE A C 1
ATOM 788 O O . PHE A 1 98 ? -5.812 3.786 -0.343 1.00 97.12 98 PHE A O 1
ATOM 795 N N . LEU A 1 99 ? -5.206 1.724 -0.992 1.00 97.31 99 LEU A N 1
ATOM 796 C CA . LEU A 1 99 ? -3.794 2.070 -1.219 1.00 97.31 99 LEU A CA 1
ATOM 797 C C . LEU A 1 99 ? -3.623 3.235 -2.200 1.00 97.31 99 LEU A C 1
ATOM 799 O O . LEU A 1 99 ? -2.853 4.156 -1.941 1.00 97.31 99 LEU A O 1
ATOM 803 N N . LYS A 1 100 ? -4.375 3.241 -3.308 1.00 97.06 100 LYS A N 1
ATOM 804 C CA . LYS A 1 100 ? -4.358 4.352 -4.272 1.00 97.06 100 LYS A CA 1
ATOM 805 C C . LYS A 1 100 ? -4.823 5.662 -3.630 1.00 97.06 100 LYS A C 1
ATOM 807 O O . LYS A 1 100 ? -4.218 6.703 -3.869 1.00 97.06 100 LYS A O 1
ATOM 812 N N . GLY A 1 101 ? -5.887 5.609 -2.824 1.00 96.50 101 GLY A N 1
ATOM 813 C CA . GLY A 1 101 ? -6.391 6.766 -2.083 1.00 96.50 101 GLY A CA 1
ATOM 814 C C . GLY A 1 101 ? -5.402 7.269 -1.033 1.00 96.50 101 GLY A C 1
ATOM 815 O O . GLY A 1 101 ? -5.233 8.476 -0.886 1.00 96.50 101 GLY A O 1
ATOM 816 N N . LEU A 1 102 ? -4.701 6.357 -0.359 1.00 97.50 102 LEU A N 1
ATOM 817 C CA . LEU A 1 102 ? -3.672 6.684 0.620 1.00 97.50 102 LEU A CA 1
ATOM 818 C C . LEU A 1 102 ? -2.485 7.389 -0.045 1.00 97.50 102 LEU A C 1
ATOM 820 O O . LEU A 1 102 ? -2.112 8.471 0.389 1.00 97.50 102 LEU A O 1
ATOM 824 N N . ILE A 1 103 ? -1.957 6.850 -1.149 1.00 96.75 103 ILE A N 1
ATOM 825 C CA . ILE A 1 103 ? -0.879 7.499 -1.918 1.00 96.75 103 ILE A CA 1
ATOM 826 C C . ILE A 1 103 ? -1.299 8.909 -2.359 1.00 96.75 103 ILE A C 1
ATOM 828 O O . ILE A 1 103 ? -0.507 9.844 -2.276 1.00 96.75 103 ILE A O 1
ATOM 832 N N . ALA A 1 104 ? -2.549 9.089 -2.797 1.00 96.06 104 ALA A N 1
ATOM 833 C CA . ALA A 1 104 ? -3.062 10.408 -3.162 1.00 96.06 104 ALA A CA 1
ATOM 834 C C . ALA A 1 104 ? -3.120 11.370 -1.960 1.00 96.06 104 ALA A C 1
ATOM 836 O O . ALA A 1 104 ? -2.734 12.529 -2.093 1.00 96.06 104 ALA A O 1
ATOM 837 N N . LEU A 1 105 ? -3.550 10.891 -0.787 1.00 96.56 105 LEU A N 1
ATOM 838 C CA . LEU A 1 105 ? -3.613 11.682 0.446 1.00 96.56 105 LEU A CA 1
ATOM 839 C C . LEU A 1 105 ? -2.222 12.096 0.952 1.00 96.56 105 LEU A C 1
ATOM 841 O O . LEU A 1 105 ? -2.066 13.203 1.457 1.00 96.56 105 LEU A O 1
ATOM 845 N N . LEU A 1 106 ? -1.211 11.241 0.770 1.00 95.88 106 LEU A N 1
ATOM 846 C CA . LEU A 1 106 ? 0.190 11.530 1.107 1.00 95.88 106 LEU A CA 1
ATOM 847 C C . LEU A 1 106 ? 0.857 12.506 0.115 1.00 95.88 106 LEU A C 1
ATOM 849 O O . LEU A 1 106 ? 2.005 12.898 0.293 1.00 95.88 106 LEU A O 1
ATOM 853 N N . GLY A 1 107 ? 0.137 12.952 -0.919 1.00 93.69 107 GLY A N 1
ATOM 854 C CA . GLY A 1 107 ? 0.637 13.917 -1.896 1.00 93.69 107 GLY A CA 1
ATOM 855 C C . GLY A 1 107 ? 1.280 13.286 -3.132 1.00 93.69 107 GLY A C 1
ATOM 856 O O . GLY A 1 107 ? 2.043 13.955 -3.828 1.00 93.69 107 GLY A O 1
ATOM 857 N N . GLY A 1 108 ? 0.943 12.030 -3.430 1.00 93.69 108 GLY A N 1
ATOM 858 C CA . GLY A 1 108 ? 1.369 11.308 -4.626 1.00 93.69 108 GLY A CA 1
ATOM 859 C C . GLY A 1 108 ? 2.619 10.454 -4.420 1.00 93.69 108 GLY A C 1
ATOM 860 O O . GLY A 1 108 ? 3.188 10.387 -3.335 1.00 93.69 108 GLY A O 1
ATOM 861 N N . VAL A 1 109 ? 3.048 9.786 -5.494 1.00 93.25 109 VAL A N 1
ATOM 862 C CA . VAL A 1 109 ? 4.212 8.881 -5.467 1.00 93.25 109 VAL A CA 1
ATOM 863 C C . VAL A 1 109 ? 5.533 9.601 -5.198 1.00 93.25 109 VAL A C 1
ATOM 865 O O . VAL A 1 109 ? 6.438 8.982 -4.667 1.00 93.25 109 VAL A O 1
ATOM 868 N N . GLU A 1 110 ? 5.645 10.893 -5.517 1.00 91.06 110 GLU A N 1
ATOM 869 C CA . GLU A 1 110 ? 6.880 11.677 -5.331 1.00 91.06 110 GLU A CA 1
ATOM 870 C C . GLU A 1 110 ? 7.153 12.014 -3.861 1.00 91.06 110 GLU A C 1
ATOM 872 O O . GLU A 1 110 ? 8.297 12.166 -3.443 1.00 91.06 110 GLU A O 1
ATOM 877 N N . LYS A 1 111 ? 6.096 12.131 -3.052 1.00 91.56 111 LYS A N 1
ATOM 878 C CA . LYS A 1 111 ? 6.191 12.451 -1.621 1.00 91.56 111 LYS A CA 1
ATOM 879 C C . LYS A 1 111 ? 6.161 11.210 -0.738 1.00 91.56 111 LYS A C 1
ATOM 881 O O . LYS A 1 111 ? 6.072 11.326 0.476 1.00 91.56 111 LYS A O 1
ATOM 886 N N . LEU A 1 112 ? 6.241 10.022 -1.329 1.00 92.06 112 LEU A N 1
ATOM 887 C CA . LEU A 1 112 ? 6.054 8.765 -0.619 1.00 92.06 112 LEU A CA 1
ATOM 888 C C . LEU A 1 112 ? 7.319 8.312 0.130 1.00 92.06 112 LEU A C 1
ATOM 890 O O . LEU A 1 112 ? 7.667 7.147 0.093 1.00 92.06 112 LEU A O 1
ATOM 894 N N . HIS A 1 113 ? 7.992 9.214 0.839 1.00 90.44 113 HIS A N 1
ATOM 895 C CA . HIS A 1 113 ? 9.215 8.920 1.586 1.00 90.44 113 HIS A CA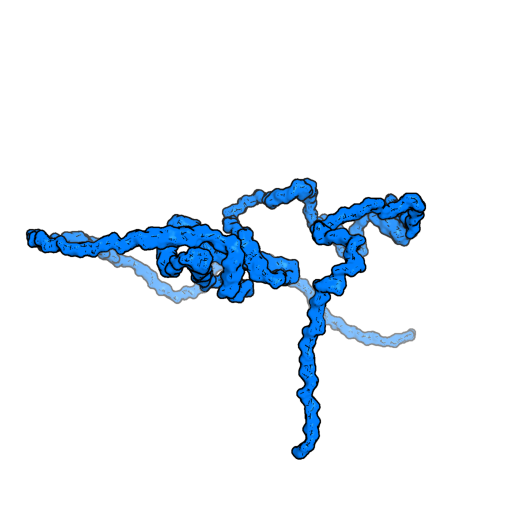 1
ATOM 896 C C . HIS A 1 113 ? 8.932 8.768 3.096 1.00 90.44 113 HIS A C 1
ATOM 898 O O . HIS A 1 113 ? 7.844 9.127 3.557 1.00 90.44 113 HIS A O 1
ATOM 904 N N . PRO A 1 114 ? 9.868 8.212 3.892 1.00 93.75 114 PRO A N 1
ATOM 905 C CA . PRO A 1 114 ? 9.684 8.052 5.333 1.00 93.75 114 PRO A CA 1
ATOM 906 C C . PRO A 1 114 ? 9.547 9.389 6.077 1.00 93.75 114 PRO A C 1
ATOM 908 O O . PRO A 1 114 ? 10.540 9.985 6.483 1.00 93.75 114 PRO A O 1
ATOM 911 N N . ASP A 1 115 ? 8.306 9.809 6.323 1.00 92.88 115 ASP A N 1
ATOM 912 C CA . ASP A 1 115 ? 7.982 10.982 7.135 1.00 92.88 115 ASP A CA 1
ATOM 913 C C . ASP A 1 115 ? 7.219 10.594 8.412 1.00 92.88 115 ASP A C 1
ATOM 915 O O . ASP A 1 115 ? 6.339 9.723 8.382 1.00 92.88 115 ASP A O 1
ATOM 919 N N . PRO A 1 116 ? 7.488 11.260 9.553 1.00 90.75 116 PRO A N 1
ATOM 920 C CA . PRO A 1 116 ? 6.819 10.958 1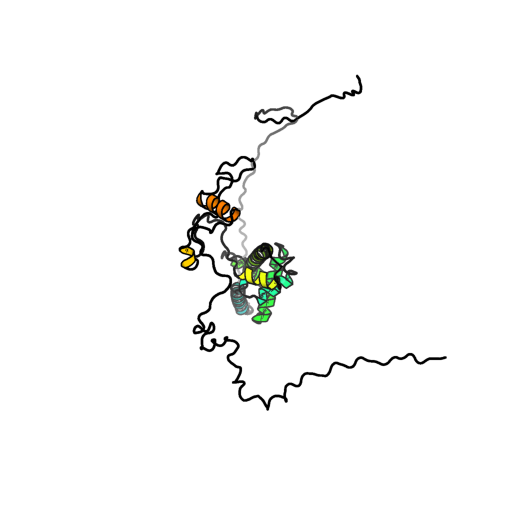0.820 1.00 90.75 116 PRO A CA 1
ATOM 921 C C . PRO A 1 116 ? 5.315 11.275 10.790 1.00 90.75 116 PRO A C 1
ATOM 923 O O . PRO A 1 116 ? 4.539 10.674 11.528 1.00 90.75 116 PRO A O 1
ATOM 926 N N . THR A 1 117 ? 4.883 12.192 9.922 1.00 94.12 117 THR A N 1
ATOM 927 C CA . THR A 1 117 ? 3.475 12.591 9.765 1.00 94.12 117 THR A CA 1
ATOM 928 C C . THR A 1 117 ? 2.636 11.539 9.037 1.00 94.12 117 THR A C 1
ATOM 930 O O . THR A 1 117 ? 1.417 11.491 9.219 1.00 94.12 117 THR A O 1
ATOM 933 N N . HIS A 1 118 ? 3.261 10.669 8.235 1.00 94.81 118 HIS A N 1
ATOM 934 C CA . HIS A 1 118 ? 2.554 9.677 7.427 1.00 94.81 118 HIS A CA 1
ATOM 935 C C . HIS A 1 118 ? 1.835 8.630 8.272 1.00 94.81 118 HIS A C 1
ATOM 937 O O . HIS A 1 118 ? 0.766 8.177 7.873 1.00 94.81 118 HIS A O 1
ATOM 943 N N . VAL A 1 119 ? 2.365 8.286 9.449 1.00 93.88 119 VAL A N 1
ATOM 944 C CA . VAL A 1 119 ? 1.755 7.294 10.350 1.00 93.88 119 VAL A CA 1
ATOM 945 C C . VAL A 1 119 ? 0.375 7.753 10.812 1.00 93.88 119 VAL A C 1
ATOM 947 O O . VAL A 1 119 ? -0.609 7.026 10.663 1.00 93.88 119 VAL A O 1
ATOM 950 N N . ASP A 1 120 ? 0.279 8.985 11.312 1.00 93.38 120 ASP A N 1
ATOM 951 C CA . ASP A 1 120 ? -0.997 9.546 11.749 1.00 93.38 120 ASP A CA 1
ATOM 952 C C . ASP A 1 120 ? -1.948 9.749 10.565 1.00 93.38 120 ASP A C 1
ATOM 954 O O . ASP A 1 120 ? -3.139 9.452 10.677 1.00 93.38 120 ASP A O 1
ATOM 958 N N . LEU A 1 121 ? -1.448 10.207 9.415 1.00 95.88 121 LEU A N 1
ATOM 959 C CA . LEU A 1 121 ? -2.269 10.404 8.219 1.00 95.88 121 LEU A CA 1
ATOM 960 C C . LEU A 1 121 ? -2.840 9.079 7.688 1.00 95.88 121 LEU A C 1
ATOM 962 O O . LEU A 1 121 ? -4.020 9.014 7.338 1.00 95.88 121 LEU A O 1
ATOM 966 N N . ALA A 1 122 ? -2.036 8.013 7.688 1.00 96.12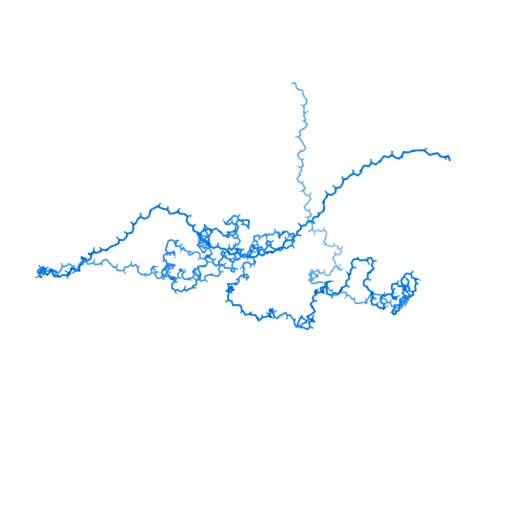 122 ALA A N 1
ATOM 967 C CA . ALA A 1 122 ? -2.463 6.670 7.314 1.00 96.12 122 ALA A CA 1
ATOM 968 C C . ALA A 1 122 ? -3.552 6.143 8.252 1.00 96.12 122 ALA A C 1
ATOM 970 O O . ALA A 1 122 ? -4.554 5.606 7.775 1.00 96.12 122 ALA A O 1
ATOM 971 N N . LEU A 1 123 ? -3.421 6.380 9.560 1.00 95.50 123 LEU A N 1
ATOM 972 C CA . LEU A 1 123 ? -4.437 5.986 10.530 1.00 95.50 123 LEU A CA 1
ATOM 973 C C . LEU A 1 123 ? -5.768 6.713 10.297 1.00 95.50 123 LEU A C 1
ATOM 975 O O . LEU A 1 123 ? -6.821 6.072 10.231 1.00 95.50 123 LEU A O 1
ATOM 979 N N . HIS A 1 124 ? -5.739 8.034 10.102 1.00 95.94 124 HIS A N 1
ATOM 980 C CA . HIS A 1 124 ? -6.946 8.800 9.773 1.00 95.94 124 HIS A CA 1
ATOM 981 C C . HIS A 1 124 ? -7.583 8.319 8.463 1.00 95.94 124 HIS A C 1
ATOM 983 O O . HIS A 1 124 ? -8.801 8.137 8.397 1.00 95.94 124 HIS A O 1
ATOM 989 N N . ALA A 1 125 ? -6.770 8.056 7.435 1.00 96.69 125 ALA A N 1
ATOM 990 C CA . ALA A 1 125 ? -7.241 7.537 6.156 1.00 96.69 125 ALA A CA 1
ATOM 991 C C . ALA A 1 125 ? -7.918 6.172 6.309 1.00 96.69 125 ALA A C 1
ATOM 993 O O . ALA A 1 125 ? -8.979 5.942 5.728 1.00 96.69 125 ALA A O 1
ATOM 994 N N . ARG A 1 126 ? -7.340 5.276 7.115 1.00 95.62 126 ARG A N 1
ATOM 995 C CA . ARG A 1 126 ? -7.921 3.962 7.404 1.00 95.62 126 ARG A CA 1
ATOM 996 C C . ARG A 1 126 ? -9.254 4.081 8.116 1.00 95.62 126 ARG A C 1
ATOM 998 O O . ARG A 1 126 ? -10.208 3.445 7.682 1.00 95.62 126 ARG A O 1
ATOM 1005 N N . ILE A 1 127 ? -9.344 4.906 9.160 1.00 95.88 127 ILE A N 1
ATOM 1006 C CA . ILE A 1 127 ? -10.599 5.142 9.891 1.00 95.88 127 ILE A CA 1
ATOM 1007 C C . ILE A 1 127 ? -11.670 5.687 8.938 1.00 95.88 127 ILE A C 1
ATOM 1009 O O . ILE A 1 127 ? -12.779 5.155 8.875 1.00 95.88 127 ILE A O 1
ATOM 1013 N N . PHE A 1 128 ? -11.330 6.698 8.135 1.00 96.06 128 PHE A N 1
ATOM 1014 C CA . PHE A 1 128 ? -12.252 7.295 7.171 1.00 96.06 128 PHE A CA 1
ATOM 1015 C C . PHE A 1 128 ? -12.714 6.295 6.101 1.00 96.06 128 PHE A C 1
ATOM 1017 O O . PHE A 1 128 ? -13.905 6.202 5.792 1.00 96.06 128 PHE A O 1
ATOM 1024 N N . TYR A 1 129 ? -11.786 5.514 5.549 1.00 96.50 129 TYR A N 1
ATOM 1025 C CA . TYR A 1 129 ? -12.097 4.494 4.555 1.00 96.50 129 TYR A CA 1
ATOM 1026 C C . TYR A 1 129 ? -12.975 3.385 5.141 1.00 96.50 129 TYR A C 1
ATOM 1028 O O . TYR A 1 129 ? -13.965 2.987 4.525 1.00 96.50 129 TYR A O 1
ATOM 1036 N N . TYR A 1 130 ? -12.664 2.928 6.355 1.00 95.06 130 TYR A N 1
ATOM 1037 C CA . TYR A 1 130 ? -13.442 1.907 7.048 1.00 95.06 130 TYR A CA 1
ATOM 1038 C C . TYR A 1 130 ? -14.871 2.370 7.308 1.00 95.06 130 TYR A C 1
ATOM 1040 O O . TYR A 1 130 ? -15.817 1.653 6.983 1.00 95.06 130 TYR A O 1
ATOM 1048 N N . ARG A 1 131 ? -15.035 3.610 7.785 1.00 95.50 131 ARG A N 1
ATOM 1049 C CA . ARG A 1 131 ? -16.340 4.260 7.926 1.00 95.50 131 ARG A CA 1
ATOM 1050 C C . ARG A 1 131 ? -17.101 4.249 6.609 1.00 95.50 131 ARG A C 1
ATOM 1052 O O . ARG A 1 131 ? -18.273 3.900 6.586 1.00 95.50 131 ARG A O 1
ATOM 1059 N N . LYS A 1 132 ? -16.453 4.603 5.502 1.00 95.31 132 LYS A N 1
ATOM 1060 C CA . LYS A 1 132 ? -17.104 4.645 4.188 1.00 95.31 132 LYS A CA 1
ATOM 1061 C C . LYS A 1 132 ? -17.575 3.262 3.722 1.00 95.31 132 LYS A C 1
ATOM 1063 O O . LYS A 1 132 ? -18.689 3.140 3.221 1.00 95.31 132 LYS A O 1
ATOM 1068 N N . VAL A 1 133 ? -16.734 2.237 3.854 1.00 94.12 133 VAL A N 1
ATOM 1069 C CA . VAL A 1 133 ? -16.992 0.906 3.273 1.00 94.12 133 VAL A CA 1
ATOM 1070 C C . VAL A 1 133 ? -17.831 0.013 4.187 1.00 94.12 133 VAL A C 1
ATOM 1072 O O . VAL A 1 133 ? -18.648 -0.764 3.700 1.00 94.12 133 VAL A O 1
ATOM 1075 N N . ARG A 1 134 ? -17.634 0.094 5.505 1.00 90.94 134 ARG A N 1
ATOM 1076 C CA . ARG A 1 134 ? -18.315 -0.745 6.504 1.00 90.94 134 ARG A CA 1
ATOM 1077 C C . ARG A 1 134 ? -19.406 -0.007 7.276 1.00 90.94 134 ARG A C 1
ATOM 1079 O O . ARG A 1 134 ? -20.160 -0.666 7.976 1.00 90.94 134 ARG A O 1
ATOM 1086 N N . GLN A 1 135 ? -19.505 1.319 7.143 1.00 91.31 135 GLN A N 1
ATOM 1087 C CA . GLN A 1 135 ? -20.470 2.162 7.870 1.00 91.31 135 GLN A CA 1
ATOM 1088 C C . GLN A 1 135 ? -20.321 2.091 9.402 1.00 91.31 135 GLN A C 1
ATOM 1090 O O . GLN A 1 135 ? -21.249 2.412 10.136 1.00 91.31 135 GLN A O 1
ATOM 1095 N N . ILE A 1 136 ? -19.130 1.721 9.889 1.00 92.38 136 ILE A N 1
ATOM 1096 C CA . ILE A 1 136 ? -18.792 1.662 11.316 1.00 92.38 136 ILE A CA 1
ATOM 1097 C C . ILE A 1 136 ? -17.937 2.881 11.676 1.00 92.38 136 ILE A C 1
ATOM 1099 O O . ILE A 1 136 ? -16.943 3.163 11.004 1.00 92.38 136 ILE A O 1
ATOM 1103 N N . GLN A 1 137 ? -18.324 3.609 12.725 1.00 92.00 137 GLN A N 1
ATOM 1104 C CA . GLN A 1 137 ? -17.535 4.721 13.260 1.00 92.00 137 GLN A CA 1
ATOM 1105 C C . GLN A 1 137 ? -16.479 4.198 14.226 1.00 92.00 137 GLN A C 1
ATOM 1107 O O . GLN A 1 137 ? -16.764 3.341 15.055 1.00 92.00 137 GLN A O 1
ATOM 1112 N N . ILE A 1 138 ? -15.268 4.733 14.116 1.00 93.50 138 ILE A N 1
ATOM 1113 C CA . ILE A 1 138 ? -14.150 4.413 15.000 1.00 93.50 138 ILE A CA 1
ATOM 1114 C C . ILE A 1 138 ? -13.560 5.737 15.457 1.00 93.50 138 ILE A C 1
ATOM 1116 O O . ILE A 1 138 ? -13.125 6.537 14.626 1.00 93.50 138 ILE A O 1
ATOM 1120 N N . ASP A 1 139 ? -13.537 5.961 16.767 1.00 93.25 139 ASP A N 1
ATOM 1121 C CA . ASP A 1 139 ? -12.928 7.153 17.342 1.00 93.25 139 ASP A CA 1
ATOM 1122 C C . ASP A 1 139 ? -11.406 7.026 17.375 1.00 93.25 139 ASP A C 1
ATOM 1124 O O . ASP A 1 139 ? -10.841 6.049 17.872 1.00 93.25 139 ASP A O 1
ATOM 1128 N N . PHE A 1 140 ? -10.727 8.054 16.867 1.00 92.06 140 PHE A N 1
ATOM 1129 C CA . PHE A 1 140 ? -9.269 8.080 16.759 1.00 92.06 140 PHE A CA 1
ATOM 1130 C C . PHE A 1 140 ? -8.569 7.956 18.119 1.00 92.06 140 PHE A C 1
ATOM 1132 O O . PHE A 1 140 ? -7.637 7.165 18.276 1.00 92.06 140 PHE A O 1
ATOM 1139 N N . SER A 1 141 ? -9.023 8.721 19.116 1.00 93.50 141 SER A N 1
ATOM 1140 C CA . SER A 1 141 ? -8.455 8.710 20.469 1.00 93.50 141 SER A CA 1
ATOM 1141 C C . SER A 1 141 ? -8.695 7.377 21.178 1.00 93.50 141 SER A C 1
ATOM 1143 O O . SER A 1 141 ? -7.764 6.824 21.763 1.00 93.50 141 SER A O 1
ATOM 1145 N N . ALA A 1 142 ? -9.907 6.824 21.075 1.00 92.25 142 ALA A N 1
ATOM 1146 C CA . ALA A 1 142 ? -10.262 5.541 21.675 1.00 92.25 142 ALA A CA 1
ATOM 1147 C C . ALA A 1 142 ? -9.440 4.388 21.080 1.00 92.25 142 ALA A C 1
ATOM 1149 O O . ALA A 1 142 ? -8.894 3.569 21.819 1.00 92.25 142 ALA A O 1
ATOM 1150 N N . TYR A 1 143 ? -9.265 4.369 19.755 1.00 91.75 143 TYR A N 1
ATOM 1151 C CA . TYR A 1 143 ? -8.436 3.368 19.088 1.00 91.75 143 TYR A CA 1
ATOM 1152 C C . TYR A 1 143 ? -6.953 3.474 19.485 1.00 91.75 143 TYR A C 1
ATOM 1154 O O . TYR A 1 143 ? -6.308 2.453 19.727 1.00 91.75 143 TYR A O 1
ATOM 1162 N N . LYS A 1 144 ? -6.404 4.692 19.623 1.00 90.62 144 LYS A N 1
ATOM 1163 C CA . LYS A 1 144 ? -5.027 4.888 20.116 1.00 90.62 144 LYS A CA 1
ATOM 1164 C C . LYS A 1 144 ? -4.838 4.386 21.551 1.00 90.62 144 LYS A C 1
ATOM 1166 O O . LYS A 1 144 ? -3.820 3.761 21.840 1.00 90.62 144 LYS A O 1
ATOM 1171 N N . LEU A 1 145 ? -5.811 4.612 22.434 1.00 91.44 145 LEU A N 1
ATOM 1172 C CA . LEU A 1 145 ? -5.785 4.067 23.796 1.00 91.44 145 LEU A CA 1
ATOM 1173 C C . LEU A 1 145 ? -5.849 2.532 23.789 1.00 91.44 145 LEU A C 1
ATOM 1175 O O . LEU A 1 145 ? -5.077 1.880 24.493 1.00 91.44 145 LEU A O 1
ATOM 1179 N N . TRP A 1 146 ? -6.707 1.954 22.943 1.00 90.69 146 TRP A N 1
ATOM 1180 C CA . TRP A 1 146 ? -6.820 0.505 22.769 1.00 90.69 146 TRP A CA 1
ATOM 1181 C C . TRP A 1 146 ? -5.516 -0.130 22.257 1.00 90.69 146 TRP A C 1
ATOM 1183 O O . TRP A 1 146 ? -5.099 -1.166 22.772 1.00 90.69 146 TRP A O 1
ATOM 1193 N N . LEU A 1 147 ? -4.813 0.519 21.320 1.00 89.81 147 LEU A N 1
ATOM 1194 C CA . LEU A 1 147 ? -3.489 0.081 20.858 1.00 89.81 147 LEU A CA 1
ATOM 1195 C C . LEU A 1 147 ? -2.457 0.040 21.995 1.00 89.81 147 LEU A C 1
ATOM 1197 O O . LEU A 1 147 ? -1.680 -0.911 22.074 1.00 89.81 147 LEU A O 1
ATOM 1201 N N . GLY A 1 148 ? -2.466 1.036 22.887 1.00 87.38 148 GLY A N 1
ATOM 1202 C CA . GLY A 1 148 ? -1.581 1.070 24.055 1.00 87.38 148 GLY A CA 1
ATOM 1203 C C . GLY A 1 148 ? -1.787 -0.136 24.973 1.00 87.38 148 GLY A C 1
ATOM 1204 O O . GLY A 1 148 ? -0.816 -0.782 25.366 1.00 87.38 148 GLY A O 1
ATOM 1205 N N . GLY A 1 149 ? -3.049 -0.494 25.235 1.00 84.88 149 GLY A N 1
ATOM 1206 C CA . GLY A 1 149 ? -3.410 -1.667 26.038 1.00 84.88 149 GLY A CA 1
ATOM 1207 C C . GLY A 1 149 ? -3.163 -3.015 25.347 1.00 84.88 149 GLY A C 1
ATOM 1208 O O . GLY A 1 149 ? -2.885 -4.002 26.023 1.00 84.88 149 GLY A O 1
ATOM 1209 N N . ASN A 1 150 ? -3.220 -3.069 24.012 1.00 79.25 150 ASN A N 1
ATOM 1210 C CA . ASN A 1 150 ? -3.109 -4.309 23.231 1.00 79.25 150 ASN A CA 1
ATOM 1211 C C . ASN A 1 150 ? -1.689 -4.592 22.684 1.00 79.25 150 ASN A C 1
ATOM 1213 O O . ASN A 1 150 ? -1.465 -5.607 22.024 1.00 79.25 150 ASN A O 1
ATOM 1217 N N . SER A 1 151 ? -0.718 -3.720 22.976 1.00 69.12 151 SER A N 1
ATOM 1218 C CA . SER A 1 151 ? 0.672 -3.787 22.488 1.00 69.12 151 SER A CA 1
ATOM 1219 C C . SER A 1 151 ? 1.496 -4.988 22.987 1.00 69.12 151 SER A C 1
ATOM 1221 O O . SER A 1 151 ? 2.563 -5.263 22.444 1.00 69.12 151 SER A O 1
ATOM 1223 N N . GLY A 1 152 ? 1.000 -5.748 23.975 1.00 64.06 152 GLY A N 1
ATOM 1224 C CA . GLY A 1 152 ? 1.648 -6.976 24.465 1.00 64.06 152 GLY A CA 1
ATOM 1225 C C . GLY A 1 152 ? 1.694 -8.119 23.439 1.00 64.06 152 GLY A C 1
ATOM 1226 O O . GLY A 1 152 ? 2.514 -9.027 23.560 1.00 64.06 152 GLY A O 1
ATOM 1227 N N . ASN A 1 153 ? 0.857 -8.058 22.399 1.00 64.88 153 ASN A N 1
ATOM 1228 C CA . ASN A 1 153 ? 0.911 -8.957 21.251 1.00 64.88 153 ASN A CA 1
ATOM 1229 C C . ASN A 1 153 ? 1.751 -8.283 20.160 1.00 64.88 153 ASN A C 1
ATOM 1231 O O . ASN A 1 153 ? 1.293 -7.315 19.565 1.00 64.88 153 ASN A O 1
ATOM 1235 N N . SER A 1 154 ? 2.960 -8.792 19.902 1.00 59.12 154 SER A N 1
ATOM 1236 C CA . SER A 1 154 ? 4.036 -8.216 19.063 1.00 59.12 154 SER A CA 1
ATOM 1237 C C . SER A 1 154 ? 3.720 -8.054 17.553 1.00 59.12 154 SER A C 1
ATOM 1239 O O . SER A 1 154 ? 4.548 -8.332 16.688 1.00 59.12 154 SER A O 1
ATOM 1241 N N . THR A 1 155 ? 2.499 -7.653 17.195 1.00 65.88 155 THR A N 1
ATOM 1242 C CA . THR A 1 155 ? 2.093 -7.385 15.812 1.00 65.88 155 THR A CA 1
ATOM 1243 C C . THR A 1 155 ? 2.373 -5.913 15.511 1.00 65.88 155 THR A C 1
ATOM 1245 O O . THR A 1 155 ? 1.869 -5.055 16.239 1.00 65.88 155 THR A O 1
ATOM 1248 N N . PRO A 1 156 ? 3.161 -5.583 14.471 1.00 70.50 156 PRO A N 1
ATOM 1249 C CA . PRO A 1 156 ? 3.387 -4.193 14.098 1.00 70.50 156 PRO A CA 1
ATOM 1250 C C . PRO A 1 156 ? 2.051 -3.519 13.782 1.00 70.50 156 PRO A C 1
ATOM 1252 O O . PRO A 1 156 ? 1.161 -4.133 13.187 1.00 70.50 156 PRO A O 1
ATOM 1255 N N . ALA A 1 157 ? 1.912 -2.257 14.195 1.00 85.06 157 ALA A N 1
ATOM 1256 C CA . ALA A 1 157 ? 0.708 -1.491 13.918 1.00 85.06 157 ALA A CA 1
ATOM 1257 C C . ALA A 1 157 ? 0.428 -1.502 12.399 1.00 85.06 157 ALA A C 1
ATOM 1259 O O . ALA A 1 157 ? 1.347 -1.242 11.614 1.00 85.06 157 ALA A O 1
ATOM 1260 N N . PRO A 1 158 ? -0.815 -1.777 11.965 1.00 90.81 158 PRO A N 1
ATOM 1261 C CA . PRO A 1 158 ? -1.142 -1.925 10.549 1.00 90.81 158 PRO A CA 1
ATOM 1262 C C . PRO A 1 158 ? -0.825 -0.671 9.722 1.00 90.81 158 PRO A C 1
ATOM 1264 O O . PRO A 1 158 ? -0.549 -0.780 8.532 1.00 90.81 158 PRO A O 1
ATOM 1267 N N . ASP A 1 159 ? -0.803 0.511 10.345 1.00 92.19 159 ASP A N 1
ATOM 1268 C CA . ASP A 1 159 ? -0.376 1.768 9.718 1.00 92.19 159 ASP A CA 1
ATOM 1269 C C . ASP A 1 159 ? 1.085 1.702 9.269 1.00 92.19 159 ASP A C 1
ATOM 1271 O O . ASP A 1 159 ? 1.405 1.981 8.115 1.00 92.19 159 ASP A O 1
ATOM 1275 N N . GLN A 1 160 ? 1.960 1.265 10.175 1.00 92.25 160 GLN A N 1
ATOM 1276 C CA . GLN A 1 160 ? 3.393 1.161 9.930 1.00 92.25 160 GLN A CA 1
ATOM 1277 C C . GLN A 1 160 ? 3.701 0.098 8.874 1.00 92.25 160 GLN A C 1
ATOM 1279 O O . GLN A 1 160 ? 4.572 0.294 8.033 1.00 92.25 160 GLN A O 1
ATOM 1284 N N . ASP A 1 161 ? 2.961 -1.008 8.906 1.00 92.12 161 ASP A N 1
ATOM 1285 C CA . ASP A 1 161 ? 3.092 -2.120 7.966 1.00 92.12 161 ASP A CA 1
ATOM 1286 C C . ASP A 1 161 ? 2.644 -1.762 6.536 1.00 92.12 161 ASP A C 1
ATOM 1288 O O . ASP A 1 161 ? 3.255 -2.174 5.550 1.00 92.12 161 ASP A O 1
ATOM 1292 N N . VAL A 1 162 ? 1.582 -0.965 6.398 1.00 94.75 162 VAL A N 1
ATOM 1293 C CA . VAL A 1 162 ? 1.141 -0.458 5.091 1.00 94.75 162 VAL A CA 1
ATOM 1294 C C . VAL A 1 162 ? 2.130 0.571 4.548 1.00 94.75 162 VAL A C 1
ATOM 1296 O O . VAL A 1 162 ? 2.456 0.536 3.362 1.00 94.75 162 VAL A O 1
ATOM 1299 N N . LEU A 1 163 ? 2.622 1.478 5.396 1.00 95.31 163 LEU A N 1
ATOM 1300 C CA . LEU A 1 163 ? 3.581 2.502 4.982 1.00 95.31 163 LEU A CA 1
ATOM 1301 C C . LEU A 1 163 ? 4.925 1.899 4.575 1.00 95.31 163 LEU A C 1
ATOM 1303 O O . LEU A 1 163 ? 5.451 2.262 3.527 1.00 95.31 163 LEU A O 1
ATOM 1307 N N . SER A 1 164 ? 5.451 0.935 5.334 1.00 94.06 164 SER A N 1
ATOM 1308 C CA . SER A 1 164 ? 6.693 0.246 4.967 1.00 94.06 164 SER A CA 1
ATOM 1309 C C . SER A 1 164 ? 6.569 -0.474 3.622 1.00 94.06 164 SER A C 1
ATOM 1311 O O . SER A 1 164 ? 7.485 -0.404 2.801 1.00 94.06 164 SER A O 1
ATOM 1313 N N . ALA A 1 165 ? 5.418 -1.100 3.356 1.00 94.75 165 ALA A N 1
ATOM 1314 C CA . ALA A 1 165 ? 5.125 -1.721 2.070 1.00 94.75 165 ALA A CA 1
ATOM 1315 C C . ALA A 1 165 ? 5.093 -0.705 0.919 1.00 94.75 165 ALA A C 1
ATOM 1317 O O . ALA A 1 165 ? 5.591 -0.993 -0.171 1.00 94.75 165 ALA A O 1
ATOM 1318 N N . LEU A 1 166 ? 4.517 0.477 1.155 1.00 95.94 166 LEU A N 1
ATOM 1319 C CA . LEU A 1 166 ? 4.437 1.556 0.172 1.00 95.94 166 LEU A CA 1
ATOM 1320 C C . LEU A 1 166 ? 5.807 2.162 -0.146 1.00 95.94 166 LEU A C 1
ATOM 1322 O O . LEU A 1 166 ? 6.121 2.320 -1.324 1.00 95.94 166 LEU A O 1
ATOM 1326 N N . TYR A 1 167 ? 6.631 2.431 0.869 1.00 95.31 167 TYR A N 1
ATOM 1327 C CA . TYR A 1 167 ? 7.994 2.942 0.686 1.00 95.31 167 TYR A CA 1
ATOM 1328 C C . TYR A 1 167 ? 8.852 1.947 -0.097 1.00 95.31 167 TYR A C 1
ATOM 1330 O O . TYR A 1 167 ? 9.424 2.285 -1.130 1.00 95.31 167 TYR A O 1
ATOM 1338 N N . TRP A 1 168 ? 8.831 0.674 0.310 1.00 94.56 168 TRP A N 1
ATOM 1339 C CA . TRP A 1 168 ? 9.524 -0.390 -0.415 1.00 94.56 168 TRP A CA 1
ATOM 1340 C C . TRP A 1 168 ? 9.068 -0.493 -1.878 1.00 94.56 168 TRP A C 1
ATOM 1342 O O . TRP A 1 168 ? 9.880 -0.693 -2.782 1.00 94.56 168 TRP A O 1
ATOM 1352 N N . ALA A 1 169 ? 7.763 -0.367 -2.132 1.00 94.50 169 ALA A N 1
ATOM 1353 C CA . ALA A 1 169 ? 7.212 -0.448 -3.478 1.00 94.50 169 ALA A CA 1
ATOM 1354 C C . ALA A 1 169 ? 7.630 0.738 -4.356 1.00 94.50 169 ALA A C 1
ATOM 1356 O O . ALA A 1 169 ? 7.907 0.535 -5.540 1.00 94.50 169 ALA A O 1
ATOM 1357 N N . GLN A 1 170 ? 7.697 1.947 -3.794 1.00 93.81 170 GLN A N 1
ATOM 1358 C CA . GLN A 1 170 ? 8.173 3.135 -4.500 1.00 93.81 170 GLN A CA 1
ATOM 1359 C C . GLN A 1 170 ? 9.615 2.942 -4.975 1.00 93.81 170 GLN A C 1
ATOM 1361 O O . GLN A 1 170 ? 9.873 3.098 -6.168 1.00 93.81 170 GLN A O 1
ATOM 1366 N N . ASP A 1 171 ? 10.512 2.499 -4.089 1.00 92.25 171 ASP A N 1
ATOM 1367 C CA . ASP A 1 171 ? 11.917 2.239 -4.426 1.00 92.25 171 ASP A CA 1
ATOM 1368 C C . ASP A 1 171 ? 12.049 1.226 -5.570 1.00 92.25 171 ASP A C 1
ATOM 1370 O O . ASP A 1 171 ? 12.853 1.390 -6.489 1.00 92.25 171 ASP A O 1
ATOM 1374 N N . ARG A 1 172 ? 11.219 0.173 -5.565 1.00 91.69 172 ARG A N 1
ATOM 1375 C CA . ARG A 1 172 ? 11.236 -0.843 -6.629 1.00 91.69 172 ARG A CA 1
ATOM 1376 C C . ARG A 1 172 ? 10.752 -0.294 -7.960 1.00 91.69 172 ARG A C 1
ATOM 1378 O O . ARG A 1 172 ? 11.340 -0.639 -8.978 1.00 91.69 172 ARG A O 1
ATOM 1385 N N . VAL A 1 173 ? 9.690 0.512 -7.960 1.00 90.94 173 VAL A N 1
ATOM 1386 C CA . VAL A 1 173 ? 9.162 1.134 -9.183 1.00 90.94 173 VAL A CA 1
ATOM 1387 C C . VAL A 1 173 ? 10.161 2.152 -9.735 1.00 90.94 173 VAL A C 1
ATOM 1389 O O . VAL A 1 173 ? 10.379 2.170 -10.942 1.00 90.94 173 VAL A O 1
ATOM 1392 N N . ALA A 1 174 ? 10.818 2.925 -8.868 1.00 88.88 174 ALA A N 1
ATOM 1393 C CA . ALA A 1 174 ? 11.860 3.875 -9.251 1.00 88.88 174 ALA A CA 1
ATOM 1394 C C . ALA A 1 174 ? 13.119 3.188 -9.817 1.00 88.88 174 ALA A C 1
ATOM 1396 O O . ALA A 1 174 ? 13.774 3.732 -10.701 1.00 88.88 174 ALA A O 1
ATOM 1397 N N . ALA A 1 175 ? 13.443 1.977 -9.352 1.00 88.25 175 ALA A N 1
ATOM 1398 C CA . ALA A 1 175 ? 14.599 1.212 -9.821 1.00 88.25 175 ALA A CA 1
ATOM 1399 C C . ALA A 1 175 ? 14.409 0.529 -11.193 1.00 88.25 175 ALA A C 1
ATOM 1401 O O . ALA A 1 175 ? 15.386 0.038 -11.768 1.00 88.25 175 ALA A O 1
ATOM 1402 N N . VAL A 1 176 ? 13.182 0.445 -11.727 1.00 88.62 176 VAL A N 1
ATOM 1403 C CA . VAL A 1 176 ? 12.937 -0.156 -13.048 1.00 88.62 176 VAL A CA 1
ATOM 1404 C C . VAL A 1 176 ? 13.485 0.770 -14.136 1.00 88.62 176 VAL A C 1
ATOM 1406 O O . VAL A 1 176 ? 12.961 1.854 -14.368 1.00 88.62 176 VAL A O 1
ATOM 1409 N N . GLN A 1 177 ? 14.526 0.323 -14.842 1.00 75.19 177 GLN A N 1
ATOM 1410 C CA . GLN A 1 177 ? 15.074 1.044 -15.993 1.00 75.19 177 GLN A CA 1
ATOM 1411 C C . GLN A 1 177 ? 14.095 0.946 -17.177 1.00 75.19 177 GLN A C 1
ATOM 1413 O O . GLN A 1 177 ? 13.900 -0.134 -17.734 1.00 75.19 177 GLN A O 1
ATOM 1418 N N . GLY A 1 178 ? 13.456 2.058 -17.553 1.00 80.94 178 GLY A N 1
ATOM 1419 C CA . GLY A 1 178 ? 12.502 2.114 -18.664 1.00 80.94 178 GLY A CA 1
ATOM 1420 C C . GLY A 1 178 ? 11.651 3.392 -18.677 1.00 80.94 178 GLY A C 1
ATOM 1421 O O . GLY A 1 178 ? 11.815 4.247 -17.806 1.00 80.94 178 GLY A O 1
ATOM 1422 N N . PRO A 1 179 ? 10.747 3.549 -19.662 1.00 82.25 179 PRO A N 1
ATOM 1423 C CA . PRO A 1 179 ? 9.774 4.637 -19.653 1.00 82.25 179 PRO A CA 1
ATOM 1424 C C . PRO A 1 179 ? 8.879 4.530 -18.413 1.00 82.25 179 PRO A C 1
ATOM 1426 O O . PRO A 1 179 ? 8.467 3.432 -18.030 1.00 82.25 179 PRO A O 1
ATOM 1429 N N . ALA A 1 180 ? 8.580 5.675 -17.793 1.00 83.44 180 ALA A N 1
ATOM 1430 C CA . ALA A 1 180 ? 7.747 5.731 -16.597 1.00 83.44 180 ALA A CA 1
ATOM 1431 C C . ALA A 1 180 ? 6.397 5.021 -16.832 1.00 83.44 180 ALA A C 1
ATOM 1433 O O . ALA A 1 180 ? 5.808 5.157 -17.911 1.00 83.44 180 ALA A O 1
ATOM 1434 N N . PRO A 1 181 ? 5.885 4.261 -15.846 1.00 87.81 181 PRO A N 1
ATOM 1435 C CA . PRO A 1 181 ? 4.607 3.582 -15.995 1.00 87.81 181 PRO A CA 1
ATOM 1436 C C . PRO A 1 181 ? 3.479 4.607 -16.210 1.00 87.81 181 PRO A C 1
ATOM 1438 O O . PRO A 1 181 ? 3.480 5.658 -15.569 1.00 87.81 181 PRO A O 1
ATOM 1441 N N . PRO A 1 182 ? 2.464 4.294 -17.039 1.00 90.00 182 PRO A N 1
ATOM 1442 C CA . PRO A 1 182 ? 1.388 5.233 -17.378 1.00 90.00 182 PRO A CA 1
ATOM 1443 C C . PRO A 1 182 ? 0.567 5.670 -16.158 1.00 90.00 182 PRO A C 1
ATOM 1445 O O . PRO A 1 182 ? -0.026 6.744 -16.153 1.00 90.00 182 PRO A O 1
ATOM 1448 N N . ASN A 1 183 ? 0.526 4.839 -15.112 1.00 94.31 183 ASN A N 1
ATOM 1449 C CA . ASN A 1 183 ? -0.064 5.190 -13.828 1.00 94.31 183 ASN A CA 1
ATOM 1450 C C . ASN A 1 183 ? 0.868 4.752 -12.685 1.00 94.31 183 ASN A C 1
ATOM 1452 O O . ASN A 1 183 ? 0.805 3.591 -12.258 1.00 94.31 183 ASN A O 1
ATOM 1456 N N . PRO A 1 184 ? 1.724 5.654 -12.172 1.00 92.50 184 PRO A N 1
ATOM 1457 C CA . PRO A 1 184 ? 2.695 5.298 -11.146 1.00 92.50 184 PRO A CA 1
ATOM 1458 C C . PRO A 1 184 ? 2.021 4.971 -9.808 1.00 92.50 184 PRO A C 1
ATOM 1460 O O . PRO A 1 184 ? 2.456 4.055 -9.117 1.00 92.50 184 PRO A O 1
ATOM 1463 N N . VAL A 1 185 ? 0.900 5.626 -9.476 1.00 95.56 185 VAL A N 1
ATOM 1464 C CA . VAL A 1 185 ? 0.124 5.338 -8.255 1.00 95.56 185 VAL A CA 1
ATOM 1465 C C . VAL A 1 185 ? -0.380 3.894 -8.262 1.00 95.56 185 VAL A C 1
ATOM 1467 O O . VAL A 1 185 ? -0.266 3.182 -7.266 1.00 95.56 185 VAL A O 1
ATOM 1470 N N . HIS A 1 186 ? -0.926 3.435 -9.392 1.00 95.50 186 HIS A N 1
ATOM 1471 C CA . HIS A 1 186 ? -1.395 2.059 -9.526 1.00 95.50 186 HIS A CA 1
ATOM 1472 C C . HIS A 1 186 ? -0.244 1.048 -9.506 1.00 95.50 186 HIS A C 1
ATOM 1474 O O . HIS A 1 186 ? -0.381 -0.006 -8.882 1.00 95.50 186 HIS A O 1
ATOM 1480 N N . ALA A 1 187 ? 0.885 1.372 -10.143 1.00 94.44 187 ALA A N 1
ATOM 1481 C CA . ALA A 1 187 ? 2.074 0.528 -10.119 1.00 94.44 187 ALA A CA 1
ATOM 1482 C C . ALA A 1 187 ? 2.570 0.326 -8.680 1.00 94.44 187 ALA A C 1
ATOM 1484 O O . ALA A 1 187 ? 2.628 -0.812 -8.216 1.00 94.44 187 ALA A O 1
ATOM 1485 N N . VAL A 1 188 ? 2.823 1.413 -7.943 1.00 95.62 188 VAL A N 1
ATOM 1486 C CA . VAL A 1 188 ? 3.284 1.363 -6.545 1.00 95.62 188 VAL A CA 1
ATOM 1487 C C . VAL A 1 188 ? 2.297 0.594 -5.661 1.00 95.62 188 VAL A C 1
ATOM 1489 O O . VAL A 1 188 ? 2.707 -0.323 -4.954 1.00 95.62 188 VAL A O 1
ATOM 1492 N N . ALA A 1 189 ? 0.991 0.871 -5.760 1.00 95.81 189 ALA A N 1
ATOM 1493 C CA . ALA A 1 189 ? -0.028 0.144 -4.995 1.00 95.81 189 ALA A CA 1
ATOM 1494 C C . ALA A 1 189 ? -0.030 -1.372 -5.284 1.00 95.81 189 ALA A C 1
ATOM 1496 O O . ALA A 1 189 ? -0.198 -2.180 -4.373 1.00 95.81 189 ALA A O 1
ATOM 1497 N N . THR A 1 190 ? 0.195 -1.770 -6.539 1.00 95.44 190 THR A N 1
ATOM 1498 C CA . THR A 1 190 ? 0.251 -3.186 -6.942 1.00 95.44 190 THR A CA 1
ATOM 1499 C C . THR A 1 190 ? 1.528 -3.870 -6.453 1.00 95.44 190 THR A C 1
ATOM 1501 O O . THR A 1 190 ? 1.500 -5.031 -6.049 1.00 95.44 190 THR A O 1
ATOM 1504 N N . PHE A 1 191 ? 2.664 -3.169 -6.462 1.00 94.12 191 PHE A N 1
ATOM 1505 C CA . PHE A 1 191 ? 3.901 -3.699 -5.891 1.00 94.12 191 PHE A CA 1
ATOM 1506 C C . PHE A 1 191 ? 3.797 -3.854 -4.371 1.00 94.12 191 PHE A C 1
ATOM 1508 O O . PHE A 1 191 ? 4.212 -4.890 -3.858 1.00 94.12 191 PHE A O 1
ATOM 1515 N N . ALA A 1 192 ? 3.173 -2.908 -3.665 1.00 94.69 192 ALA A N 1
ATOM 1516 C CA . ALA A 1 192 ? 3.015 -2.953 -2.209 1.00 94.69 192 ALA A CA 1
ATOM 1517 C C . ALA A 1 192 ? 2.266 -4.205 -1.709 1.00 94.69 192 ALA A C 1
ATOM 1519 O O . ALA A 1 192 ? 2.585 -4.721 -0.641 1.00 94.69 192 ALA A O 1
ATOM 1520 N N . GLN A 1 193 ? 1.340 -4.768 -2.495 1.00 93.75 193 GLN A N 1
ATOM 1521 C CA . GLN A 1 193 ? 0.679 -6.045 -2.174 1.00 93.75 193 GLN A CA 1
ATOM 1522 C C . GLN A 1 193 ? 1.651 -7.227 -2.049 1.00 93.75 193 GLN A C 1
ATOM 1524 O O . GLN A 1 193 ? 1.369 -8.187 -1.336 1.00 93.75 193 GLN A O 1
ATOM 1529 N N . LYS A 1 194 ? 2.788 -7.174 -2.752 1.00 92.12 194 LYS A N 1
ATOM 1530 C CA . LYS A 1 194 ? 3.819 -8.223 -2.747 1.00 92.12 194 LYS A CA 1
ATOM 1531 C C . LYS A 1 194 ? 4.804 -8.069 -1.593 1.00 92.12 194 LYS A C 1
ATOM 1533 O O . LYS A 1 194 ? 5.733 -8.866 -1.482 1.00 92.12 194 LYS A O 1
ATOM 1538 N N . TYR A 1 195 ? 4.639 -7.039 -0.770 1.00 88.50 195 TYR A N 1
ATOM 1539 C CA . TYR A 1 195 ? 5.499 -6.817 0.371 1.00 88.50 195 TYR A CA 1
ATOM 1540 C C . TYR A 1 195 ? 5.302 -7.929 1.402 1.00 88.50 195 TYR A C 1
ATOM 1542 O O . TYR A 1 195 ? 4.233 -8.094 1.990 1.00 88.50 195 TYR A O 1
ATOM 1550 N N . THR A 1 196 ? 6.365 -8.684 1.634 1.00 81.31 196 THR A N 1
ATOM 1551 C CA . THR A 1 196 ? 6.480 -9.615 2.750 1.00 81.31 196 THR A CA 1
ATOM 1552 C C . THR A 1 196 ? 7.445 -9.008 3.755 1.00 81.31 196 THR A C 1
ATOM 1554 O O . THR A 1 196 ? 8.568 -8.678 3.366 1.00 81.31 196 THR A O 1
ATOM 1557 N N . LEU A 1 197 ? 7.044 -8.901 5.026 1.00 64.31 197 LEU A N 1
ATOM 1558 C CA . LEU A 1 197 ? 7.942 -8.613 6.151 1.00 64.31 197 LEU A CA 1
ATOM 1559 C C . LEU A 1 197 ? 8.984 -9.738 6.250 1.00 64.31 197 LEU A C 1
ATOM 1561 O O . LEU A 1 197 ? 8.829 -10.697 7.002 1.00 64.31 197 LEU A O 1
ATOM 1565 N N . ARG A 1 198 ? 10.026 -9.675 5.421 1.00 50.53 198 ARG A N 1
ATOM 1566 C CA . ARG A 1 198 ? 11.165 -10.577 5.501 1.00 50.53 198 ARG A CA 1
ATOM 1567 C C . ARG A 1 198 ? 12.114 -9.996 6.538 1.00 50.53 198 ARG A C 1
ATOM 1569 O O . ARG A 1 198 ? 12.670 -8.925 6.319 1.00 50.53 198 ARG A O 1
ATOM 1576 N N . SER A 1 199 ? 12.266 -10.703 7.658 1.00 36.00 199 SER A N 1
ATOM 1577 C CA . SER A 1 199 ? 13.345 -10.460 8.617 1.00 36.00 199 SER A CA 1
ATOM 1578 C C . SER A 1 199 ? 14.677 -10.407 7.851 1.00 36.00 199 SER A C 1
ATOM 1580 O O . SER A 1 199 ? 14.992 -11.382 7.162 1.00 36.00 199 SER A O 1
ATOM 1582 N N . PRO A 1 200 ? 15.453 -9.310 7.915 1.00 44.50 200 PRO A N 1
ATOM 1583 C CA . PRO A 1 200 ? 16.739 -9.221 7.227 1.00 44.50 200 PRO A CA 1
ATOM 1584 C C . PRO A 1 200 ? 17.854 -10.040 7.894 1.00 44.50 200 PRO A C 1
ATOM 1586 O O . PRO A 1 200 ? 18.963 -10.059 7.376 1.00 44.50 200 PRO A O 1
ATOM 1589 N N . GLU A 1 201 ? 17.588 -10.730 9.008 1.00 34.16 201 GLU A N 1
ATOM 1590 C CA . GLU A 1 201 ? 18.579 -11.549 9.713 1.00 34.16 201 GLU A CA 1
ATOM 1591 C C . GLU A 1 201 ? 18.134 -13.015 9.784 1.00 34.16 201 GLU A C 1
ATOM 1593 O O . GLU A 1 201 ? 17.769 -13.572 10.812 1.00 34.16 201 GLU A O 1
ATOM 1598 N N . SER A 1 202 ? 18.136 -13.654 8.624 1.00 32.69 202 SER A N 1
ATOM 1599 C CA . SER A 1 202 ? 18.558 -15.048 8.537 1.00 32.69 202 SER A CA 1
ATOM 1600 C C . SER A 1 202 ? 19.436 -15.128 7.305 1.00 32.69 202 SER A C 1
ATOM 1602 O O . SER A 1 202 ? 18.976 -15.248 6.171 1.00 32.69 202 SER A O 1
ATOM 1604 N N . SER A 1 203 ? 20.731 -14.963 7.552 1.00 40.50 203 SER A N 1
ATOM 1605 C CA . SER A 1 203 ? 21.791 -15.495 6.716 1.00 40.50 203 SER A CA 1
ATOM 1606 C C . SER A 1 203 ? 21.634 -17.015 6.655 1.00 40.50 203 SER A C 1
ATOM 1608 O O . SER A 1 203 ? 22.365 -17.750 7.313 1.00 40.50 203 SER A O 1
ATOM 1610 N N . ASP A 1 204 ? 20.636 -17.484 5.915 1.00 31.84 204 ASP A N 1
ATOM 1611 C CA . ASP A 1 204 ? 20.671 -18.823 5.369 1.00 31.84 204 ASP A CA 1
ATOM 1612 C C . ASP A 1 204 ? 21.177 -18.684 3.940 1.00 31.84 204 ASP A C 1
ATOM 1614 O O . ASP A 1 204 ? 20.483 -18.236 3.023 1.00 31.84 204 ASP A O 1
ATOM 1618 N N . THR A 1 205 ? 22.461 -18.983 3.796 1.00 42.06 205 THR A N 1
ATOM 1619 C CA . THR A 1 205 ? 23.110 -19.274 2.527 1.00 42.06 205 THR A CA 1
ATOM 1620 C C . THR A 1 205 ? 22.494 -20.566 1.986 1.00 42.06 205 THR A C 1
ATOM 1622 O O . THR A 1 205 ? 23.108 -21.625 2.007 1.00 42.06 205 THR A O 1
ATOM 1625 N N . SER A 1 206 ? 21.260 -20.486 1.502 1.00 41.31 206 SER A N 1
ATOM 1626 C CA . SER A 1 206 ? 20.636 -21.498 0.662 1.00 41.31 206 SER A CA 1
ATOM 1627 C C . SER A 1 206 ? 20.169 -20.796 -0.613 1.00 41.31 206 SER A C 1
ATOM 1629 O O . SER A 1 206 ? 19.112 -20.175 -0.714 1.00 41.31 206 SER A O 1
ATOM 1631 N N . LEU A 1 207 ? 21.078 -20.803 -1.589 1.00 43.84 207 LEU A N 1
ATOM 1632 C CA . LEU A 1 207 ? 20.883 -20.337 -2.957 1.00 43.84 207 LEU A CA 1
ATOM 1633 C C . LEU A 1 207 ? 19.877 -21.246 -3.680 1.00 43.84 207 LEU A C 1
ATOM 1635 O O . LEU A 1 207 ? 20.273 -22.044 -4.520 1.00 43.84 207 LEU A O 1
ATOM 1639 N N . ASP A 1 208 ? 18.586 -21.109 -3.393 1.00 40.78 208 ASP A N 1
ATOM 1640 C CA . ASP A 1 208 ? 17.537 -21.625 -4.273 1.00 40.78 208 ASP A CA 1
ATOM 1641 C C . ASP A 1 208 ? 16.454 -20.550 -4.493 1.00 40.78 208 ASP A C 1
ATOM 1643 O O . ASP A 1 208 ? 15.716 -20.198 -3.567 1.00 40.78 208 ASP A O 1
ATOM 1647 N N . PRO A 1 209 ? 16.344 -19.968 -5.707 1.00 57.44 209 PRO A N 1
ATOM 1648 C CA . PRO A 1 209 ? 15.185 -19.159 -6.072 1.00 57.44 209 PRO A CA 1
ATOM 1649 C C . PRO A 1 209 ? 13.930 -20.048 -6.113 1.00 57.44 209 PRO A C 1
ATOM 1651 O O . PRO A 1 209 ? 14.049 -21.257 -6.327 1.00 57.44 209 PRO A O 1
ATOM 1654 N N . PRO A 1 210 ? 12.713 -19.488 -5.951 1.00 54.53 210 PRO A N 1
ATOM 1655 C CA . PRO A 1 210 ? 11.489 -20.270 -6.079 1.00 54.53 210 PRO A CA 1
ATOM 1656 C C . PRO A 1 210 ? 11.510 -21.015 -7.414 1.00 54.53 210 PRO A C 1
ATOM 1658 O O . PRO A 1 210 ? 11.628 -20.392 -8.469 1.00 54.53 210 PRO A O 1
ATOM 1661 N N . SER A 1 211 ? 11.455 -22.346 -7.324 1.00 65.00 211 SER A N 1
ATOM 1662 C CA . SER A 1 211 ? 11.453 -23.305 -8.427 1.00 65.00 211 SER A CA 1
ATOM 1663 C C . SER A 1 211 ? 10.682 -22.763 -9.634 1.00 65.00 211 SER A C 1
ATOM 1665 O O . SER A 1 211 ? 9.451 -22.814 -9.669 1.00 65.00 211 SER A O 1
ATOM 1667 N N . GLY A 1 212 ? 11.415 -22.266 -10.633 1.00 67.44 212 GLY A N 1
ATOM 1668 C CA . GLY A 1 212 ? 10.865 -21.966 -11.950 1.00 67.44 212 GLY A CA 1
ATOM 1669 C C . GLY A 1 212 ? 10.305 -23.234 -12.611 1.00 67.44 212 GLY A C 1
ATOM 1670 O O . GLY A 1 212 ? 10.504 -24.343 -12.103 1.00 67.44 212 GLY A O 1
ATOM 1671 N N . PRO A 1 213 ? 9.598 -23.109 -13.744 1.00 79.38 213 PRO A N 1
ATOM 1672 C CA . PRO A 1 213 ? 9.073 -24.266 -14.462 1.00 79.38 213 PRO A CA 1
ATOM 1673 C C . PRO A 1 213 ? 10.200 -25.261 -14.798 1.00 79.38 213 PRO A C 1
ATOM 1675 O O . PRO A 1 213 ? 11.335 -24.849 -15.030 1.00 79.38 213 PRO A O 1
ATOM 1678 N N . ALA A 1 214 ? 9.897 -26.562 -14.870 1.00 77.38 214 ALA A N 1
ATOM 1679 C CA . ALA A 1 214 ? 10.896 -27.640 -14.975 1.00 77.38 214 ALA A CA 1
ATOM 1680 C C . ALA A 1 214 ? 11.951 -27.459 -16.093 1.00 77.38 214 ALA A C 1
ATOM 1682 O O . ALA A 1 214 ? 13.102 -27.858 -15.929 1.00 77.38 214 ALA A O 1
ATOM 1683 N N . TRP A 1 215 ? 11.601 -26.802 -17.205 1.00 75.88 215 TRP A N 1
ATOM 1684 C CA . TRP A 1 215 ? 12.542 -26.508 -18.294 1.00 75.88 215 TRP A CA 1
ATOM 1685 C C . TRP A 1 215 ? 13.667 -25.541 -17.886 1.00 75.88 215 TRP A C 1
ATOM 1687 O O . TRP A 1 215 ? 14.768 -25.621 -18.421 1.00 75.88 215 TRP A O 1
ATOM 1697 N N . GLN A 1 216 ? 13.418 -24.657 -16.917 1.00 80.12 216 GLN A N 1
ATOM 1698 C CA . GLN A 1 216 ? 14.401 -23.702 -16.411 1.00 80.12 216 GLN A CA 1
ATOM 1699 C C . GLN A 1 216 ? 15.375 -24.354 -15.418 1.00 80.12 216 GLN A C 1
ATOM 1701 O O . GLN A 1 216 ? 16.510 -23.904 -15.288 1.00 80.12 216 GLN A O 1
ATOM 1706 N N . GLN A 1 217 ? 14.964 -25.437 -14.751 1.00 77.25 217 GLN A N 1
ATOM 1707 C CA . GLN A 1 217 ? 15.834 -26.211 -13.856 1.00 77.25 217 GLN A CA 1
ATOM 1708 C C . GLN A 1 217 ? 16.837 -27.081 -14.620 1.00 77.25 217 GLN A C 1
ATOM 1710 O O . GLN A 1 217 ? 17.947 -27.305 -14.146 1.00 77.25 217 GLN A O 1
ATOM 1715 N N . ALA A 1 218 ? 16.455 -27.546 -15.811 1.00 78.75 218 ALA A N 1
ATOM 1716 C CA . ALA A 1 218 ? 17.319 -28.322 -16.697 1.00 78.75 218 ALA A CA 1
ATOM 1717 C C . ALA A 1 218 ? 18.323 -27.456 -17.485 1.00 78.75 218 ALA A C 1
ATOM 1719 O O . ALA A 1 218 ? 19.136 -27.993 -18.238 1.00 78.75 218 ALA A O 1
ATOM 1720 N N . ALA A 1 219 ? 18.272 -26.127 -17.342 1.00 77.62 219 ALA A N 1
ATOM 1721 C CA . ALA A 1 219 ? 19.190 -25.234 -18.030 1.00 77.62 219 ALA A CA 1
ATOM 1722 C C . ALA A 1 219 ? 20.604 -25.331 -17.416 1.00 77.62 219 ALA A C 1
ATOM 1724 O O . ALA A 1 219 ? 20.750 -25.243 -16.192 1.00 77.62 219 ALA A O 1
ATOM 1725 N N . PRO A 1 220 ? 21.663 -25.486 -18.232 1.00 77.19 220 PRO A N 1
ATOM 1726 C CA . PRO A 1 220 ? 23.031 -25.492 -17.736 1.00 77.19 220 PRO A CA 1
ATOM 1727 C C . PRO A 1 220 ? 23.352 -24.143 -17.085 1.00 77.19 220 PRO A C 1
ATOM 1729 O O . PRO A 1 220 ? 23.243 -23.088 -17.712 1.00 77.19 220 PRO A O 1
ATOM 1732 N N . LYS A 1 221 ? 23.753 -24.184 -15.811 1.00 76.44 221 LYS A N 1
ATOM 1733 C CA . LYS A 1 221 ? 24.182 -23.017 -15.031 1.00 76.44 221 LYS A CA 1
ATOM 1734 C C . LYS A 1 221 ? 25.598 -22.624 -15.463 1.00 76.44 221 LYS A C 1
ATOM 1736 O O . LYS A 1 221 ? 26.564 -22.905 -14.763 1.00 76.44 221 LYS A O 1
ATOM 1741 N N . LEU A 1 222 ? 25.725 -22.069 -16.666 1.00 76.44 222 LEU A N 1
ATOM 1742 C CA . LEU A 1 222 ? 26.982 -21.517 -17.157 1.00 76.44 222 LEU A CA 1
ATOM 1743 C C . LEU A 1 222 ? 27.128 -20.089 -16.629 1.00 76.44 222 LEU A C 1
ATOM 1745 O O . LEU A 1 222 ? 26.230 -19.266 -16.819 1.00 76.44 222 LEU A O 1
ATOM 1749 N N . ASP A 1 223 ? 28.246 -19.804 -15.966 1.00 72.88 223 ASP A N 1
ATOM 1750 C CA . ASP A 1 223 ? 28.545 -18.462 -15.482 1.00 72.88 223 ASP A CA 1
ATOM 1751 C C . ASP A 1 223 ? 28.723 -17.533 -16.693 1.00 72.88 223 ASP A C 1
ATOM 1753 O O . ASP A 1 223 ? 29.610 -17.717 -17.526 1.00 72.88 223 ASP A O 1
ATOM 1757 N N . LEU A 1 224 ? 27.820 -16.562 -16.847 1.00 69.75 224 LEU A N 1
ATOM 1758 C CA . LEU A 1 224 ? 27.726 -15.689 -18.028 1.00 69.75 224 LEU A CA 1
ATOM 1759 C C . LEU A 1 224 ? 28.900 -14.703 -18.162 1.00 69.75 224 LEU A C 1
ATOM 1761 O O . LEU A 1 224 ? 28.920 -13.894 -19.091 1.00 69.75 224 LEU A O 1
ATOM 1765 N N . ARG A 1 225 ? 29.874 -14.736 -17.248 1.00 60.22 225 ARG A N 1
ATOM 1766 C CA . ARG A 1 225 ? 31.053 -13.873 -17.277 1.00 60.22 225 ARG A CA 1
ATOM 1767 C C . ARG A 1 225 ? 32.315 -14.711 -17.406 1.00 60.22 225 ARG A C 1
ATOM 1769 O O . ARG A 1 225 ? 32.748 -15.356 -16.463 1.00 60.22 225 ARG A O 1
ATOM 1776 N N . VAL A 1 226 ? 32.919 -14.652 -18.588 1.00 69.88 226 VAL A N 1
ATOM 1777 C CA . VAL A 1 226 ? 34.326 -15.011 -18.764 1.00 69.88 226 VAL A CA 1
ATOM 1778 C C . VAL A 1 226 ? 35.145 -13.766 -18.442 1.00 69.88 226 VAL A C 1
ATOM 1780 O O . VAL A 1 226 ? 35.000 -12.739 -19.110 1.00 69.88 226 VAL A O 1
ATOM 1783 N N . ASP A 1 227 ? 35.996 -13.844 -17.422 1.00 62.09 227 ASP A N 1
ATOM 1784 C CA . ASP A 1 227 ? 36.921 -12.766 -17.089 1.00 62.09 227 ASP A CA 1
ATOM 1785 C C . ASP A 1 227 ? 37.939 -12.582 -18.218 1.00 62.09 227 ASP A C 1
ATOM 1787 O O . ASP A 1 227 ? 38.827 -13.407 -18.441 1.00 62.09 227 ASP A O 1
ATOM 1791 N N . ARG A 1 228 ? 37.840 -11.446 -18.916 1.00 65.00 228 ARG A N 1
ATOM 1792 C CA . ARG A 1 228 ? 38.740 -11.059 -20.017 1.00 65.00 228 ARG A CA 1
ATOM 1793 C C . ARG A 1 228 ? 40.214 -10.969 -19.596 1.00 65.00 228 ARG A C 1
ATOM 1795 O O . ARG A 1 228 ? 41.087 -10.972 -20.452 1.00 65.00 228 ARG A O 1
ATOM 1802 N N . ASN A 1 229 ? 40.484 -10.898 -18.293 1.00 59.38 229 ASN A N 1
ATOM 1803 C CA . ASN A 1 229 ? 41.821 -10.729 -17.729 1.00 59.38 229 ASN A CA 1
ATOM 1804 C C . ASN A 1 229 ? 42.509 -12.053 -17.342 1.00 59.38 229 ASN A C 1
ATOM 1806 O O . ASN A 1 229 ? 43.694 -12.047 -17.024 1.00 59.38 229 ASN A O 1
ATOM 1810 N N . ALA A 1 230 ? 41.789 -13.184 -17.353 1.00 59.22 230 ALA A N 1
ATOM 1811 C CA . ALA A 1 230 ? 42.349 -14.497 -17.010 1.00 59.22 230 ALA A CA 1
ATOM 1812 C C . ALA A 1 230 ? 43.098 -15.157 -18.183 1.00 59.22 230 ALA A C 1
ATOM 1814 O O . ALA A 1 230 ? 43.850 -16.110 -17.989 1.00 59.22 230 ALA A O 1
ATOM 1815 N N . VAL A 1 231 ? 42.913 -14.640 -19.400 1.00 53.75 231 VAL A N 1
ATOM 1816 C CA . VAL A 1 231 ? 43.579 -15.119 -20.613 1.00 53.75 231 VAL A CA 1
ATOM 1817 C C . VAL A 1 231 ? 44.450 -13.976 -21.121 1.00 53.75 231 VAL A C 1
ATOM 1819 O O . VAL A 1 231 ? 43.952 -13.029 -21.722 1.00 53.75 231 VAL A O 1
ATOM 1822 N N . GLY A 1 232 ? 45.739 -14.022 -20.779 1.00 55.19 232 GLY A N 1
ATOM 1823 C CA . GLY A 1 232 ? 46.700 -12.960 -21.064 1.00 55.19 232 GLY A CA 1
ATOM 1824 C C . GLY A 1 232 ? 46.663 -12.503 -22.524 1.00 55.19 232 GLY A C 1
ATOM 1825 O O . GLY A 1 232 ? 46.889 -13.290 -23.439 1.00 55.19 232 GLY A O 1
ATOM 1826 N N . GLY A 1 233 ? 46.400 -11.214 -22.721 1.00 50.38 233 GLY A N 1
ATOM 1827 C CA . GLY A 1 233 ? 46.445 -10.542 -24.012 1.00 50.38 233 GLY A CA 1
ATOM 1828 C C . GLY A 1 233 ? 46.929 -9.117 -23.806 1.00 50.38 233 GLY A C 1
ATOM 1829 O O . GLY A 1 233 ? 46.135 -8.231 -23.504 1.00 50.38 233 GLY A O 1
ATOM 1830 N N . SER A 1 234 ? 48.246 -8.936 -23.905 1.00 44.12 234 SER A N 1
ATOM 1831 C CA . SER A 1 234 ? 48.895 -7.629 -23.978 1.00 44.12 234 SER A CA 1
ATOM 1832 C C . SER A 1 234 ? 48.307 -6.827 -25.136 1.00 44.12 234 SER A C 1
ATOM 1834 O O . SER A 1 234 ? 48.101 -7.361 -26.224 1.00 44.12 234 SER A O 1
ATOM 1836 N N . ASP A 1 235 ? 48.074 -5.544 -24.886 1.00 49.19 235 ASP A N 1
ATOM 1837 C CA . ASP A 1 235 ? 47.702 -4.529 -25.864 1.00 49.19 235 ASP A CA 1
ATOM 1838 C C . ASP A 1 235 ? 48.767 -4.444 -26.969 1.00 49.19 235 ASP A C 1
ATOM 1840 O O . ASP A 1 235 ? 49.825 -3.835 -26.817 1.00 49.19 235 ASP A O 1
ATOM 1844 N N . SER A 1 236 ? 48.552 -5.188 -28.050 1.00 47.38 236 SER A N 1
ATOM 1845 C CA . SER A 1 236 ? 49.334 -5.150 -29.284 1.00 47.38 236 SER A CA 1
ATOM 1846 C C . SER A 1 236 ? 48.505 -5.785 -30.390 1.00 47.38 236 SER A C 1
ATOM 1848 O O . SER A 1 236 ? 48.711 -6.947 -30.698 1.00 47.38 236 SER A O 1
ATOM 1850 N N . GLY A 1 237 ? 47.543 -5.037 -30.940 1.00 52.72 237 GLY A N 1
ATOM 1851 C CA . GLY A 1 237 ? 47.086 -5.107 -32.341 1.00 52.72 237 GLY A CA 1
ATOM 1852 C C . GLY A 1 237 ? 46.735 -6.447 -33.008 1.00 52.72 237 GLY A C 1
ATOM 1853 O O . GLY A 1 237 ? 46.455 -6.428 -34.202 1.00 52.72 237 GLY A O 1
ATOM 1854 N N . ASP A 1 238 ? 46.716 -7.573 -32.307 1.00 53.69 238 ASP A N 1
ATOM 1855 C CA . ASP A 1 238 ? 46.492 -8.894 -32.878 1.00 53.69 238 ASP A CA 1
ATOM 1856 C C . ASP A 1 238 ? 45.515 -9.638 -31.970 1.00 53.69 238 ASP A C 1
ATOM 1858 O O . ASP A 1 238 ? 45.750 -9.856 -30.779 1.00 53.69 238 ASP A O 1
ATOM 1862 N N . ALA A 1 239 ? 44.334 -9.916 -32.514 1.00 57.12 239 ALA A N 1
ATOM 1863 C CA . ALA A 1 239 ? 43.276 -10.599 -31.792 1.00 57.12 239 ALA A CA 1
ATOM 1864 C C . ALA A 1 239 ? 43.784 -11.962 -31.296 1.00 57.12 239 ALA A C 1
ATOM 1866 O O . ALA A 1 239 ? 44.570 -12.620 -31.977 1.00 57.12 239 ALA A O 1
ATOM 1867 N N . ALA A 1 240 ? 43.306 -12.403 -30.125 1.00 58.88 240 ALA A N 1
ATOM 1868 C CA . ALA A 1 240 ? 43.563 -13.756 -29.634 1.00 58.88 240 ALA A CA 1
ATOM 1869 C C . ALA A 1 240 ? 43.348 -14.770 -30.775 1.00 58.88 240 ALA A C 1
ATOM 1871 O O . ALA A 1 240 ? 42.351 -14.621 -31.492 1.00 58.88 240 ALA A O 1
ATOM 1872 N N . PRO A 1 241 ? 44.241 -15.766 -30.965 1.00 73.50 241 PRO A N 1
ATOM 1873 C CA . PRO A 1 241 ? 44.150 -16.691 -32.084 1.00 73.50 241 PRO A CA 1
ATOM 1874 C C . PRO A 1 241 ? 42.757 -17.303 -32.115 1.00 73.50 241 PRO A C 1
ATOM 1876 O O . PRO A 1 241 ? 42.381 -18.070 -31.224 1.00 73.50 241 PRO A O 1
ATOM 1879 N N . TYR A 1 242 ? 41.959 -16.906 -33.108 1.00 76.62 242 TYR A N 1
ATOM 1880 C CA . TYR A 1 242 ? 40.639 -17.482 -33.271 1.00 76.62 242 TYR A CA 1
ATOM 1881 C C . TYR A 1 242 ? 40.806 -18.998 -33.402 1.00 76.62 242 TYR A C 1
ATOM 1883 O O . TYR A 1 242 ? 41.761 -19.444 -34.045 1.00 76.62 242 TYR A O 1
ATOM 1891 N N . PRO A 1 243 ? 39.900 -19.803 -32.824 1.00 84.75 243 PRO A N 1
ATOM 1892 C CA . PRO A 1 243 ? 39.936 -21.248 -33.000 1.00 84.75 243 PRO A CA 1
ATOM 1893 C C . PRO A 1 243 ? 40.137 -21.597 -34.480 1.00 84.75 243 PRO A C 1
ATOM 1895 O O . PRO A 1 243 ? 39.503 -20.980 -35.336 1.00 84.75 243 PRO A O 1
ATOM 1898 N N . ASN A 1 244 ? 41.008 -22.565 -34.786 1.00 81.12 244 ASN A N 1
ATOM 1899 C CA . ASN A 1 244 ? 41.478 -22.842 -36.156 1.00 81.12 244 ASN A CA 1
ATOM 1900 C C . ASN A 1 244 ? 40.344 -22.951 -37.194 1.00 81.12 244 ASN A C 1
ATOM 1902 O O . ASN A 1 244 ? 40.474 -22.446 -38.305 1.00 81.12 244 ASN A O 1
ATOM 1906 N N . HIS A 1 245 ? 39.202 -23.529 -36.805 1.00 84.25 245 HIS A N 1
ATOM 1907 C CA . HIS A 1 245 ? 38.014 -23.616 -37.656 1.00 84.25 245 HIS A CA 1
ATOM 1908 C C . HIS A 1 245 ? 37.473 -22.236 -38.060 1.00 84.25 245 HIS A C 1
ATOM 1910 O O . HIS A 1 245 ? 37.108 -22.007 -39.206 1.00 84.25 245 HIS A O 1
ATOM 1916 N N . PHE A 1 246 ? 37.440 -21.280 -37.133 1.00 86.38 246 PHE A N 1
ATOM 1917 C CA . PHE A 1 246 ? 36.967 -19.928 -37.413 1.00 86.38 246 PHE A CA 1
ATOM 1918 C C . PHE A 1 246 ? 37.961 -19.123 -38.256 1.00 86.38 246 PHE A C 1
ATOM 1920 O O . PHE A 1 246 ? 37.546 -18.346 -39.113 1.00 86.38 246 PHE A O 1
ATOM 1927 N N . ALA A 1 247 ? 39.266 -19.340 -38.078 1.00 87.31 247 ALA A N 1
ATOM 1928 C CA . ALA A 1 247 ? 40.275 -18.757 -38.959 1.00 87.31 247 ALA A CA 1
ATOM 1929 C C . ALA A 1 247 ? 40.115 -19.258 -40.409 1.00 87.31 247 ALA A C 1
ATOM 1931 O O . ALA A 1 247 ? 40.153 -18.461 -41.349 1.00 87.31 247 ALA A O 1
ATOM 1932 N N . GLU A 1 248 ? 39.855 -20.557 -40.587 1.00 87.50 248 GLU A N 1
ATOM 1933 C CA . GLU A 1 248 ? 39.565 -21.161 -41.891 1.00 87.50 248 GLU A CA 1
ATOM 1934 C C . GLU A 1 248 ? 38.264 -20.613 -42.501 1.00 87.50 248 GLU A C 1
ATOM 1936 O O . GLU A 1 248 ? 38.233 -20.281 -43.687 1.00 87.50 248 GLU A O 1
ATOM 1941 N N . LEU A 1 249 ? 37.223 -20.404 -41.6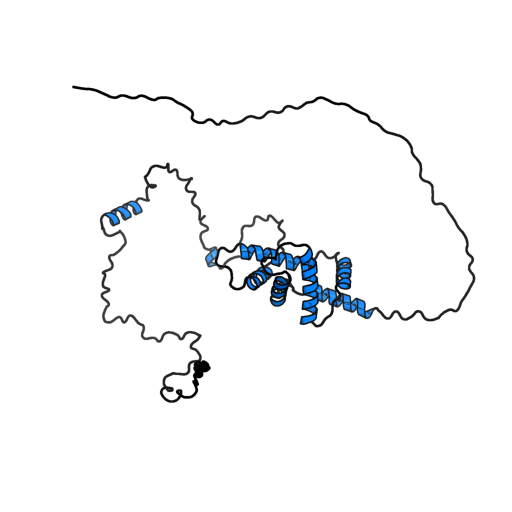83 1.00 84.88 249 LEU A N 1
ATOM 1942 C CA . LEU A 1 249 ? 35.984 -19.741 -42.103 1.00 84.88 249 LEU A CA 1
ATOM 1943 C C . LEU A 1 249 ? 36.229 -18.310 -42.598 1.00 84.88 249 LEU A C 1
ATOM 1945 O O . LEU A 1 249 ? 35.757 -17.950 -43.675 1.00 84.88 249 LEU A O 1
ATOM 1949 N N . ILE A 1 250 ? 36.981 -17.490 -41.856 1.00 87.56 250 ILE A N 1
ATOM 1950 C CA . ILE A 1 250 ? 37.312 -16.118 -42.276 1.00 87.56 250 ILE A CA 1
ATOM 1951 C C . ILE A 1 250 ? 38.085 -16.137 -43.597 1.00 87.56 250 ILE A C 1
ATOM 1953 O O . ILE A 1 250 ? 37.818 -15.321 -44.480 1.00 87.56 250 ILE A O 1
ATOM 1957 N N . ALA A 1 251 ? 39.032 -17.063 -43.751 1.00 86.19 251 ALA A N 1
ATOM 1958 C CA . ALA A 1 251 ? 39.786 -17.219 -44.987 1.00 86.19 251 ALA A CA 1
ATOM 1959 C C . ALA A 1 251 ? 38.880 -17.620 -46.163 1.00 86.19 251 ALA A C 1
ATOM 1961 O O . ALA A 1 251 ? 39.024 -17.064 -47.252 1.00 86.19 251 ALA A O 1
ATOM 1962 N N . ALA A 1 252 ? 37.917 -18.523 -45.946 1.00 88.81 252 ALA A N 1
ATOM 1963 C CA . ALA A 1 252 ? 36.937 -18.917 -46.955 1.00 88.81 252 ALA A CA 1
ATOM 1964 C C . ALA A 1 252 ? 36.039 -17.741 -47.370 1.00 88.81 252 ALA A C 1
ATOM 1966 O O . ALA A 1 252 ? 35.879 -17.500 -48.565 1.00 88.81 252 ALA A O 1
ATOM 1967 N N . VAL A 1 253 ? 35.551 -16.948 -46.409 1.00 87.31 253 VAL A N 1
ATOM 1968 C CA . VAL A 1 253 ? 34.752 -15.738 -46.673 1.00 87.31 253 VAL A CA 1
ATOM 1969 C C . VAL A 1 253 ? 35.562 -14.705 -47.456 1.00 87.31 253 VAL A C 1
ATOM 1971 O O . VAL A 1 253 ? 35.102 -14.207 -48.479 1.00 87.31 253 VAL A O 1
ATOM 1974 N N . ARG A 1 254 ? 36.799 -14.413 -47.030 1.00 89.25 254 ARG A N 1
ATOM 1975 C CA . ARG A 1 254 ? 37.680 -13.454 -47.722 1.00 89.25 254 ARG A CA 1
ATOM 1976 C C . ARG A 1 254 ? 38.027 -13.893 -49.145 1.00 89.25 254 ARG A C 1
ATOM 1978 O O . ARG A 1 254 ? 38.209 -13.045 -50.011 1.00 89.25 254 ARG A O 1
ATOM 1985 N N . ALA A 1 255 ? 38.130 -15.198 -49.382 1.00 90.62 255 ALA A N 1
ATOM 1986 C CA . ALA A 1 255 ? 38.455 -15.771 -50.684 1.00 90.62 255 ALA A CA 1
ATOM 1987 C C . ALA A 1 255 ? 37.221 -16.105 -51.548 1.00 90.62 255 ALA A C 1
ATOM 1989 O O . ALA A 1 255 ? 37.401 -16.681 -52.619 1.00 90.62 255 ALA A O 1
ATOM 1990 N N . ASN A 1 256 ? 35.997 -15.784 -51.098 1.00 85.12 256 ASN A N 1
ATOM 1991 C CA . ASN A 1 256 ? 34.728 -16.194 -51.725 1.00 85.12 256 ASN A CA 1
ATOM 1992 C C . ASN A 1 256 ? 34.649 -17.705 -52.023 1.00 85.12 256 ASN A C 1
ATOM 1994 O O . ASN A 1 256 ? 34.094 -18.132 -53.034 1.00 85.12 256 ASN A O 1
ATOM 1998 N N . LYS A 1 257 ? 35.237 -18.530 -51.153 1.00 86.06 257 LYS A N 1
ATOM 1999 C CA . LYS A 1 257 ? 35.149 -19.989 -51.240 1.00 86.06 257 LYS A CA 1
ATOM 2000 C C . LYS A 1 257 ? 33.895 -20.472 -50.506 1.00 86.06 257 LYS A C 1
ATOM 2002 O O . LYS A 1 257 ? 33.538 -19.886 -49.482 1.00 86.06 257 LYS A O 1
ATOM 2007 N N . PRO A 1 258 ? 33.244 -21.548 -50.981 1.00 87.56 258 PRO A N 1
ATOM 2008 C CA . PRO A 1 258 ? 32.106 -22.131 -50.284 1.00 87.56 258 PRO A CA 1
ATOM 2009 C C . PRO A 1 258 ? 32.524 -22.553 -48.873 1.00 87.56 258 PRO A C 1
ATOM 2011 O O . PRO A 1 258 ? 33.549 -23.209 -48.678 1.00 87.56 258 PRO A O 1
ATOM 2014 N N . VAL A 1 259 ? 31.734 -22.139 -47.886 1.00 84.44 259 VAL A N 1
ATOM 2015 C CA . VAL A 1 259 ? 31.993 -22.426 -46.476 1.00 84.44 259 VAL A CA 1
ATOM 2016 C C . VAL A 1 259 ? 31.715 -23.911 -46.200 1.00 84.44 259 VAL A C 1
ATOM 2018 O O . VAL A 1 259 ? 30.645 -24.400 -46.576 1.00 84.44 259 VAL A O 1
ATOM 2021 N N . PRO A 1 260 ? 32.629 -24.647 -45.538 1.00 84.00 260 PRO A N 1
ATOM 2022 C CA . PRO A 1 260 ? 32.406 -26.052 -45.208 1.00 84.00 260 PRO A CA 1
ATOM 2023 C C . PRO A 1 260 ? 31.092 -26.234 -44.432 1.00 84.00 260 PRO A C 1
ATOM 2025 O O . PRO A 1 260 ? 30.837 -25.557 -43.440 1.00 84.00 260 PRO A O 1
ATOM 2028 N N . GLY A 1 261 ? 30.237 -27.144 -44.909 1.00 80.19 261 GLY A N 1
ATOM 2029 C CA . GLY A 1 261 ? 28.936 -27.456 -44.304 1.00 80.19 261 GLY A CA 1
ATOM 2030 C C . GLY A 1 261 ? 27.757 -26.588 -44.765 1.00 80.19 261 GLY A C 1
ATOM 2031 O O . GLY A 1 261 ? 26.614 -26.957 -44.499 1.00 80.19 261 GLY A O 1
ATOM 2032 N N . VAL A 1 262 ? 27.991 -25.493 -45.498 1.00 80.19 262 VAL A N 1
ATOM 2033 C CA . VAL A 1 262 ? 26.923 -24.642 -46.049 1.00 80.19 262 VAL A CA 1
ATOM 2034 C C . VAL A 1 262 ? 26.759 -24.932 -47.540 1.00 80.19 262 VAL A C 1
ATOM 2036 O O . VAL A 1 262 ? 27.709 -24.843 -48.312 1.00 80.19 262 VAL A O 1
ATOM 2039 N N . ARG A 1 263 ? 25.544 -25.305 -47.955 1.00 82.25 263 ARG A N 1
ATOM 2040 C CA . ARG A 1 263 ? 25.196 -25.516 -49.368 1.00 82.25 263 ARG A CA 1
ATOM 2041 C C . ARG A 1 263 ? 24.703 -24.200 -49.958 1.00 82.25 263 ARG A C 1
ATOM 2043 O O . ARG A 1 263 ? 23.943 -23.488 -49.307 1.00 82.25 263 ARG A O 1
ATOM 2050 N N . GLU A 1 264 ? 25.122 -23.902 -51.181 1.00 82.31 264 GLU A N 1
ATOM 2051 C CA . GLU A 1 264 ? 24.638 -22.747 -51.934 1.00 82.31 264 GLU A CA 1
ATOM 2052 C C . GLU A 1 264 ? 23.136 -22.901 -52.197 1.00 82.31 264 GLU A C 1
ATOM 2054 O O . GLU A 1 264 ? 22.690 -23.904 -52.764 1.00 82.31 264 GLU A O 1
ATOM 2059 N N . ILE A 1 265 ? 22.349 -21.939 -51.715 1.00 81.62 265 ILE A N 1
ATOM 2060 C CA . ILE A 1 265 ? 20.914 -21.889 -51.983 1.00 81.62 265 ILE A CA 1
ATOM 2061 C C . ILE A 1 265 ? 20.763 -21.130 -53.301 1.00 81.62 265 ILE A C 1
ATOM 2063 O O . ILE A 1 265 ? 21.145 -19.963 -53.346 1.00 81.62 265 ILE A O 1
ATOM 2067 N N . PRO A 1 266 ? 20.231 -21.748 -54.368 1.00 83.19 266 PRO A N 1
ATOM 2068 C CA . PRO A 1 266 ? 19.956 -21.014 -55.592 1.00 83.19 266 PRO A CA 1
ATOM 2069 C C . PRO A 1 266 ? 18.963 -19.883 -55.299 1.00 83.19 266 PRO A C 1
ATOM 2071 O O . PRO A 1 266 ? 17.948 -20.105 -54.636 1.00 83.19 266 PRO A O 1
ATOM 2074 N N . ASP A 1 267 ? 19.222 -18.692 -55.846 1.00 76.62 267 ASP A N 1
ATOM 2075 C CA . ASP A 1 267 ? 18.377 -17.494 -55.676 1.00 76.62 267 ASP A CA 1
ATOM 2076 C C . ASP A 1 267 ? 16.922 -17.705 -56.124 1.00 76.62 267 ASP A C 1
ATOM 2078 O O . ASP A 1 267 ? 16.016 -16.950 -55.765 1.00 76.62 267 ASP A O 1
ATOM 2082 N N . THR A 1 268 ? 16.674 -18.758 -56.904 1.00 73.88 268 THR A N 1
ATOM 2083 C CA . THR A 1 268 ? 15.339 -19.159 -57.324 1.00 73.88 268 THR A CA 1
ATOM 2084 C C . THR A 1 268 ? 15.003 -20.530 -56.755 1.00 73.88 268 THR A C 1
ATOM 2086 O O . THR A 1 268 ? 15.612 -21.549 -57.076 1.00 73.88 268 THR A O 1
ATOM 2089 N N . VAL A 1 269 ? 13.980 -20.564 -55.902 1.00 69.88 269 VAL A N 1
ATOM 2090 C CA . VAL A 1 269 ? 13.332 -21.819 -55.528 1.00 69.88 269 VAL A CA 1
ATOM 2091 C C . VAL A 1 269 ? 12.609 -22.325 -56.774 1.00 69.88 269 VAL A C 1
ATOM 2093 O O . VAL A 1 269 ? 11.547 -21.801 -57.120 1.00 69.88 269 VAL A O 1
ATOM 2096 N N . VAL A 1 270 ? 13.167 -23.331 -57.453 1.00 68.62 270 VAL A N 1
ATOM 2097 C CA . VAL A 1 270 ? 12.413 -24.149 -58.411 1.00 68.62 270 VAL A CA 1
ATOM 2098 C C . VAL A 1 270 ? 11.333 -24.855 -57.597 1.00 68.62 270 VAL A C 1
ATOM 2100 O O . VAL A 1 270 ? 11.586 -25.859 -56.939 1.00 68.62 270 VAL A O 1
ATOM 2103 N N . ARG A 1 271 ? 10.146 -24.248 -57.523 1.00 70.56 271 ARG A N 1
ATOM 2104 C CA . ARG A 1 271 ? 8.995 -24.862 -56.866 1.00 70.56 271 ARG A CA 1
ATOM 2105 C C . ARG A 1 271 ? 8.407 -25.865 -57.837 1.00 70.56 271 ARG A C 1
ATOM 2107 O O . ARG A 1 271 ? 8.007 -25.474 -58.933 1.00 70.56 271 ARG A O 1
ATOM 2114 N N . ASP A 1 272 ? 8.334 -27.123 -57.423 1.00 71.44 272 ASP A N 1
ATOM 2115 C CA . ASP A 1 272 ? 7.575 -28.126 -58.155 1.00 71.44 272 ASP A CA 1
ATOM 2116 C C . ASP A 1 272 ? 6.148 -27.595 -58.379 1.00 71.44 272 ASP A C 1
ATOM 2118 O O . ASP A 1 272 ? 5.493 -27.180 -57.414 1.00 71.44 272 ASP A O 1
ATOM 2122 N N . PRO A 1 273 ? 5.642 -27.572 -59.625 1.00 72.00 273 PRO A N 1
ATOM 2123 C CA . PRO A 1 273 ? 4.343 -26.974 -59.942 1.00 72.00 273 PRO A CA 1
ATOM 2124 C C . PRO A 1 273 ? 3.163 -27.690 -59.262 1.00 72.00 273 PRO A C 1
ATOM 2126 O O . PRO A 1 273 ? 2.057 -27.153 -59.214 1.00 72.00 273 PRO A O 1
ATOM 2129 N N . GLU A 1 274 ? 3.383 -28.884 -58.708 1.00 75.38 274 GLU A N 1
ATOM 2130 C CA . GLU A 1 274 ? 2.383 -29.640 -57.951 1.00 75.38 274 GLU A CA 1
ATOM 2131 C C . GLU A 1 274 ? 2.265 -29.211 -56.476 1.00 75.38 274 GLU A C 1
ATOM 2133 O O . GLU A 1 274 ? 1.236 -29.469 -55.842 1.00 75.38 274 GLU A O 1
ATOM 2138 N N . VAL A 1 275 ? 3.262 -28.514 -55.915 1.00 72.81 275 VAL A N 1
ATOM 2139 C CA . VAL A 1 275 ? 3.288 -28.146 -54.491 1.00 72.81 275 VAL A CA 1
ATOM 2140 C C . VAL A 1 275 ? 2.728 -26.740 -54.296 1.00 72.81 275 VAL A C 1
ATOM 2142 O O . VAL A 1 275 ? 3.388 -25.724 -54.519 1.00 72.81 275 VAL A O 1
ATOM 2145 N N . LYS A 1 276 ? 1.477 -26.668 -53.831 1.00 74.81 276 LYS A N 1
ATOM 2146 C CA . LYS A 1 276 ? 0.843 -25.396 -53.464 1.00 74.81 276 LYS A CA 1
ATOM 2147 C C . LYS A 1 276 ? 1.356 -24.942 -52.087 1.00 74.81 276 LYS A C 1
ATOM 2149 O O . LYS A 1 276 ? 1.224 -25.699 -51.129 1.00 74.81 276 LYS A O 1
ATOM 2154 N N . PRO A 1 277 ? 1.891 -23.713 -51.952 1.00 71.69 277 PRO A N 1
ATOM 2155 C CA . PRO A 1 277 ? 2.495 -23.227 -50.706 1.00 71.69 277 PRO A CA 1
ATOM 2156 C C . PRO A 1 277 ? 1.476 -22.933 -49.597 1.00 71.69 277 PRO A C 1
ATOM 2158 O O . PRO A 1 277 ? 1.848 -22.764 -48.441 1.00 71.69 277 PRO A O 1
ATOM 2161 N N . VAL A 1 278 ? 0.190 -22.866 -49.940 1.00 74.75 278 VAL A N 1
ATOM 2162 C CA . VAL A 1 278 ? -0.903 -22.668 -48.991 1.00 74.75 278 VAL A CA 1
ATOM 2163 C C . VAL A 1 278 ? -1.704 -23.960 -48.875 1.00 74.75 278 VAL A C 1
ATOM 2165 O O . VAL A 1 278 ? -2.120 -24.545 -49.880 1.00 74.75 278 VAL A O 1
ATOM 2168 N N . GLY A 1 279 ? -1.892 -24.430 -47.642 1.00 77.62 279 GLY A N 1
ATOM 2169 C CA . GLY A 1 279 ? -2.731 -25.591 -47.360 1.00 77.62 279 GLY A CA 1
ATOM 2170 C C . GLY A 1 279 ? -4.180 -25.335 -47.782 1.00 77.62 279 GLY A C 1
ATOM 2171 O O . GLY A 1 279 ? -4.661 -24.207 -47.739 1.00 77.62 279 GLY A O 1
ATOM 2172 N N . ARG A 1 280 ? -4.903 -26.389 -48.178 1.00 77.19 280 ARG A N 1
ATOM 2173 C CA . ARG A 1 280 ? -6.324 -26.291 -48.572 1.00 77.19 280 ARG A CA 1
ATOM 2174 C C . ARG A 1 280 ? -7.284 -26.060 -47.394 1.00 77.19 280 ARG A C 1
ATOM 2176 O O . ARG A 1 280 ? -8.487 -25.966 -47.610 1.00 77.19 280 ARG A O 1
ATOM 2183 N N . MET A 1 281 ? -6.780 -26.032 -46.162 1.00 77.81 281 MET A N 1
ATOM 2184 C CA . MET A 1 281 ? -7.596 -25.911 -44.954 1.00 77.81 281 MET A CA 1
ATOM 2185 C C . MET A 1 281 ? -7.821 -24.441 -44.600 1.00 77.81 281 MET A C 1
ATOM 2187 O O . MET A 1 281 ? -6.893 -23.636 -44.664 1.00 77.81 281 MET A O 1
ATOM 2191 N N . ALA A 1 282 ? -9.046 -24.101 -44.198 1.00 78.69 282 ALA A N 1
ATOM 2192 C CA . ALA A 1 282 ? -9.347 -22.783 -43.656 1.00 78.69 282 ALA A CA 1
ATOM 2193 C C . ALA A 1 282 ? -8.568 -22.572 -42.348 1.00 78.69 282 ALA A C 1
ATOM 2195 O O . ALA A 1 282 ? -8.539 -23.458 -41.490 1.00 78.69 282 ALA A O 1
ATOM 2196 N N . ALA A 1 283 ? -7.924 -21.411 -42.206 1.00 79.81 283 ALA A N 1
ATOM 2197 C CA . ALA A 1 283 ? -7.226 -21.067 -40.976 1.00 79.81 283 ALA A CA 1
ATOM 2198 C C . ALA A 1 283 ? -8.225 -21.046 -39.802 1.00 79.81 283 ALA A C 1
ATOM 2200 O O . ALA A 1 283 ? -9.333 -20.523 -39.965 1.00 79.81 283 ALA A O 1
ATOM 2201 N N . PRO A 1 284 ? -7.867 -21.603 -38.632 1.00 83.69 284 PRO A N 1
ATOM 2202 C CA . PRO A 1 284 ? -8.707 -21.521 -37.448 1.00 83.69 284 PRO A CA 1
ATOM 2203 C C . PRO A 1 284 ? -9.066 -20.068 -37.137 1.00 83.69 284 PRO A C 1
ATOM 2205 O O . PRO A 1 284 ? -8.201 -19.188 -37.165 1.00 83.69 284 PRO A O 1
ATOM 2208 N N . ARG A 1 285 ? -10.345 -19.829 -36.842 1.00 85.25 285 ARG A N 1
ATOM 2209 C CA . ARG A 1 285 ? -10.826 -18.494 -36.490 1.00 85.25 285 ARG A CA 1
ATOM 2210 C C . ARG A 1 285 ? -10.188 -18.034 -35.193 1.00 85.25 285 ARG A C 1
ATOM 2212 O O . ARG A 1 285 ? -10.034 -18.800 -34.239 1.00 85.25 285 ARG A O 1
ATOM 2219 N N . LYS A 1 286 ? -9.817 -16.760 -35.170 1.00 86.25 286 LYS A N 1
ATOM 2220 C CA . LYS A 1 286 ? -9.296 -16.131 -33.961 1.00 86.25 286 LYS A CA 1
ATOM 2221 C C . LYS A 1 286 ? -10.426 -16.020 -32.931 1.00 86.25 286 LYS A C 1
ATOM 2223 O O . LYS A 1 286 ? -11.578 -15.827 -33.311 1.00 86.25 286 LYS A O 1
ATOM 2228 N N . PRO A 1 287 ? -10.131 -16.096 -31.625 1.00 78.88 287 PRO A N 1
ATOM 2229 C CA . PRO A 1 287 ? -11.164 -16.104 -30.586 1.00 78.88 287 PRO A CA 1
ATOM 2230 C C . PRO A 1 287 ? -12.037 -14.834 -30.552 1.00 78.88 287 PRO A C 1
ATOM 2232 O O . PRO A 1 287 ? -13.144 -14.875 -30.028 1.00 78.88 287 PRO A O 1
ATOM 2235 N N . TRP A 1 288 ? -11.591 -13.722 -31.146 1.00 75.94 288 TRP A N 1
ATOM 2236 C CA . TRP A 1 288 ? -12.387 -12.496 -31.294 1.00 75.94 288 TRP A CA 1
ATOM 2237 C C . TRP A 1 288 ? -13.333 -12.490 -32.513 1.00 75.94 288 TRP A C 1
ATOM 2239 O O . TRP A 1 288 ? -14.109 -11.554 -32.669 1.00 75.94 288 TRP A O 1
ATOM 2249 N N . GLU A 1 289 ? -13.313 -13.523 -33.362 1.00 79.50 289 GLU A N 1
ATOM 2250 C CA . GLU A 1 289 ? -14.177 -13.663 -34.551 1.00 79.50 289 GLU A CA 1
ATOM 2251 C C . GLU A 1 289 ? -15.449 -14.498 -34.274 1.00 79.50 289 GLU A C 1
ATOM 2253 O O . GLU A 1 289 ? -16.208 -14.801 -35.193 1.00 79.50 289 GLU A O 1
ATOM 2258 N N . ALA A 1 290 ? -15.704 -14.882 -33.016 1.00 67.88 290 ALA A N 1
ATOM 2259 C CA . ALA A 1 290 ? -16.743 -15.851 -32.649 1.00 67.88 290 ALA A CA 1
ATOM 2260 C C . ALA A 1 290 ? -18.203 -15.368 -32.814 1.00 67.88 290 ALA A C 1
ATOM 2262 O O . ALA A 1 290 ? -19.099 -16.205 -32.804 1.00 67.88 290 ALA A O 1
ATOM 2263 N N . ASN A 1 291 ? -18.462 -14.065 -32.993 1.00 61.12 291 ASN A N 1
ATOM 2264 C CA . ASN A 1 291 ? -19.829 -13.512 -33.075 1.00 61.12 291 ASN A CA 1
ATOM 2265 C C . ASN A 1 291 ? -20.147 -12.759 -34.376 1.00 61.12 291 ASN A C 1
ATOM 2267 O O . ASN A 1 291 ? -21.143 -12.041 -34.443 1.00 61.12 291 ASN A O 1
ATOM 2271 N N . ILE A 1 292 ? -19.337 -12.916 -35.424 1.00 61.94 292 ILE A N 1
ATOM 2272 C CA . ILE A 1 292 ? -19.691 -12.369 -36.737 1.00 61.94 292 ILE A CA 1
ATOM 2273 C C . ILE A 1 292 ? -20.468 -13.453 -37.488 1.00 61.94 292 ILE A C 1
ATOM 2275 O O . ILE A 1 292 ? -19.892 -14.414 -37.998 1.00 61.94 292 ILE A O 1
ATOM 2279 N N . VAL A 1 293 ? -21.794 -13.305 -37.479 1.00 54.94 293 VAL A N 1
ATOM 2280 C CA . VAL A 1 293 ? -22.754 -14.085 -38.273 1.00 54.94 293 VAL A CA 1
ATOM 2281 C C . VAL A 1 293 ? -22.315 -14.098 -39.742 1.00 54.94 293 VAL A C 1
ATOM 2283 O O . VAL A 1 293 ? -21.839 -13.084 -40.251 1.00 54.94 293 VAL A O 1
ATOM 2286 N N . ASP A 1 294 ? -22.459 -15.251 -40.401 1.00 51.94 294 ASP A N 1
ATOM 2287 C CA . ASP A 1 294 ? -22.032 -15.504 -41.779 1.00 51.94 294 ASP A CA 1
ATOM 2288 C C . ASP A 1 294 ? -22.390 -14.357 -42.738 1.00 51.94 294 ASP A C 1
ATOM 2290 O O . ASP A 1 294 ? -23.541 -14.124 -43.107 1.00 51.94 294 ASP A O 1
ATOM 2294 N N . SER A 1 295 ? -21.357 -13.668 -43.209 1.00 52.25 295 SER A N 1
ATOM 2295 C CA . SER A 1 295 ? -21.406 -12.530 -44.129 1.00 52.25 295 SER A CA 1
ATOM 2296 C C . SER A 1 295 ? -21.747 -12.914 -45.579 1.00 52.25 295 SER A C 1
ATOM 2298 O O . SER A 1 295 ? -21.383 -12.210 -46.516 1.00 52.25 295 SER A O 1
ATOM 2300 N N . SER A 1 296 ? -22.473 -14.016 -45.787 1.00 51.50 296 SER A N 1
ATOM 2301 C CA . SER A 1 296 ? -22.904 -14.478 -47.115 1.00 51.50 296 SER A CA 1
ATOM 2302 C C . SER A 1 296 ? -24.376 -14.187 -47.443 1.00 51.50 296 SER A C 1
ATOM 2304 O O . SER A 1 296 ? -24.779 -14.395 -48.584 1.00 51.50 296 SER A O 1
ATOM 2306 N N . GLN A 1 297 ? -25.167 -13.628 -46.513 1.00 49.50 297 GLN A N 1
ATOM 2307 C CA . GLN A 1 297 ? -26.552 -13.190 -46.793 1.00 49.50 297 GLN A CA 1
ATOM 2308 C C . GLN A 1 297 ? -26.858 -11.707 -46.512 1.00 49.50 297 GLN A C 1
ATOM 2310 O O . GLN A 1 297 ? -27.943 -11.241 -46.845 1.00 49.50 297 GLN A O 1
ATOM 2315 N N . LEU A 1 298 ? -25.912 -10.922 -45.992 1.00 45.38 298 LEU A N 1
ATOM 2316 C CA . LEU A 1 298 ? -26.119 -9.504 -45.640 1.00 45.38 298 LEU A CA 1
ATOM 2317 C C . LEU A 1 298 ? -25.590 -8.525 -46.702 1.00 45.38 298 LEU A C 1
ATOM 2319 O O . LEU A 1 298 ? -25.079 -7.456 -46.390 1.00 45.38 298 LEU A O 1
ATOM 2323 N N . GLY A 1 299 ? -25.714 -8.886 -47.97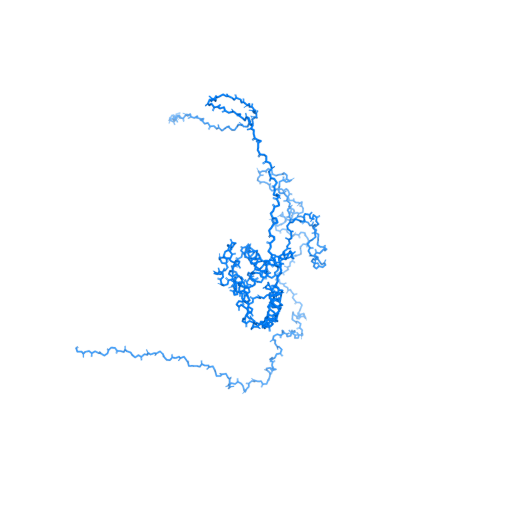9 1.00 49.53 299 GLY A N 1
ATOM 2324 C CA . GLY A 1 299 ? -25.338 -8.012 -49.093 1.00 49.53 299 GLY A CA 1
ATOM 2325 C C . GLY A 1 299 ? -26.370 -6.935 -49.450 1.00 49.53 299 GLY A C 1
ATOM 2326 O O . GLY A 1 299 ? -26.079 -6.121 -50.319 1.00 49.53 299 GLY A O 1
ATOM 2327 N N . GLN A 1 300 ? -27.572 -6.927 -48.851 1.00 51.66 300 GLN A N 1
ATOM 2328 C CA . GLN A 1 300 ? -28.650 -6.019 -49.291 1.00 51.66 300 GLN A CA 1
ATOM 2329 C C . GLN A 1 300 ? -29.518 -5.371 -48.195 1.00 51.66 300 GLN A C 1
ATOM 2331 O O . GLN A 1 300 ? -30.387 -4.582 -48.546 1.00 51.66 300 GLN A O 1
ATOM 2336 N N . THR A 1 301 ? -29.310 -5.615 -46.896 1.00 46.66 301 THR A N 1
ATOM 2337 C CA . THR A 1 301 ? -30.264 -5.130 -45.865 1.00 46.66 301 THR A CA 1
ATOM 2338 C C . THR A 1 301 ? -29.669 -4.431 -44.641 1.00 46.66 301 THR A C 1
ATOM 2340 O O . THR A 1 301 ? -30.399 -4.184 -43.690 1.00 46.66 301 THR A O 1
ATOM 2343 N N . VAL A 1 302 ? -28.390 -4.034 -44.649 1.00 46.19 302 VAL A N 1
ATOM 2344 C CA . VAL A 1 302 ? -27.809 -3.191 -43.576 1.00 46.19 302 VAL A CA 1
ATOM 2345 C C . VAL A 1 302 ? -27.069 -1.998 -44.188 1.00 46.19 302 VAL A C 1
ATOM 2347 O O . VAL A 1 302 ? -25.861 -1.833 -44.066 1.00 46.19 302 VAL A O 1
ATOM 2350 N N . LEU A 1 303 ? -27.827 -1.179 -44.921 1.00 49.78 303 LEU A N 1
ATOM 2351 C CA . LEU A 1 303 ? -27.512 0.231 -45.203 1.00 49.78 303 LEU A CA 1
ATOM 2352 C C . LEU A 1 303 ? -28.611 1.146 -44.636 1.00 49.78 303 LEU A C 1
ATOM 2354 O O . LEU A 1 303 ? -28.933 2.195 -45.181 1.00 49.78 303 LEU A O 1
ATOM 2358 N N . GLN A 1 304 ? -29.201 0.722 -43.529 1.00 52.03 304 GLN A N 1
ATOM 2359 C CA . GLN A 1 304 ? -30.085 1.507 -42.686 1.00 52.03 304 GLN A CA 1
ATOM 2360 C C . GLN A 1 304 ? -29.723 1.058 -41.268 1.00 52.03 304 GLN A C 1
ATOM 2362 O O . GLN A 1 304 ? -29.565 -0.138 -41.054 1.00 52.03 304 GLN A O 1
ATOM 2367 N N . ASP A 1 305 ? -29.466 1.995 -40.362 1.00 50.59 305 ASP A N 1
ATOM 2368 C CA . ASP A 1 305 ? -29.031 1.788 -38.963 1.00 50.59 305 ASP A CA 1
ATOM 2369 C C . ASP A 1 305 ? -27.519 1.841 -38.671 1.00 50.59 305 ASP A C 1
ATOM 2371 O O . ASP A 1 305 ? -27.078 1.495 -37.578 1.00 50.59 305 ASP A O 1
ATOM 2375 N N . PHE A 1 306 ? -26.718 2.407 -39.578 1.00 47.62 306 PHE A N 1
ATOM 2376 C CA . PHE A 1 306 ? -25.533 3.176 -39.171 1.00 47.62 306 PHE A CA 1
ATOM 2377 C C . PHE A 1 306 ? -25.782 4.648 -39.483 1.00 47.62 306 PHE A C 1
ATOM 2379 O O . PHE A 1 306 ? -25.281 5.213 -40.453 1.00 47.62 306 PHE A O 1
ATOM 2386 N N . GLU A 1 307 ? -26.609 5.253 -38.637 1.00 52.59 307 GLU A N 1
ATOM 2387 C CA . GLU A 1 307 ? -26.748 6.695 -38.487 1.00 52.59 307 GLU A CA 1
ATOM 2388 C C . GLU A 1 307 ? -25.422 7.232 -37.930 1.00 52.59 307 GLU A C 1
ATOM 2390 O O . GLU A 1 307 ? -25.204 7.409 -36.732 1.00 52.59 307 GLU A O 1
ATOM 2395 N N . ILE A 1 308 ? -24.463 7.380 -38.842 1.00 46.03 308 ILE A N 1
ATOM 2396 C CA . ILE A 1 308 ? -23.246 8.152 -38.647 1.00 46.03 308 ILE A CA 1
ATOM 2397 C C . ILE A 1 308 ? -23.715 9.551 -38.255 1.00 46.03 308 ILE A C 1
ATOM 2399 O O . ILE A 1 308 ? -24.376 10.213 -39.052 1.00 46.03 308 ILE A O 1
ATOM 2403 N N . GLN A 1 309 ? -23.391 9.989 -37.036 1.00 47.59 309 GLN A N 1
ATOM 2404 C CA . GLN A 1 309 ? -23.609 11.366 -36.601 1.00 47.59 309 GLN A CA 1
ATOM 2405 C C . GLN A 1 309 ? -22.934 12.323 -37.590 1.00 47.59 309 GLN A C 1
ATOM 2407 O O . GLN A 1 309 ? -21.720 12.518 -37.567 1.00 47.59 309 GLN A O 1
ATOM 2412 N N . GLN A 1 310 ? -23.737 12.871 -38.499 1.00 54.22 310 GLN A N 1
ATOM 2413 C CA . GLN A 1 310 ? -23.322 13.774 -39.569 1.00 54.22 310 GLN A CA 1
ATOM 2414 C C . GLN A 1 310 ? -23.476 15.252 -39.193 1.00 54.22 310 GLN A C 1
ATOM 2416 O O . GLN A 1 310 ? -23.327 16.113 -40.054 1.00 54.22 310 GLN A O 1
ATOM 2421 N N . GLU A 1 311 ? -23.733 15.577 -37.926 1.00 61.19 311 GLU A N 1
ATOM 2422 C CA . GLU A 1 311 ? -23.972 16.959 -37.515 1.00 61.19 311 GLU A CA 1
ATOM 2423 C C . GLU A 1 311 ? -22.807 17.495 -36.676 1.00 61.19 311 GLU A C 1
ATOM 2425 O O . GLU A 1 311 ? -22.762 17.397 -35.451 1.00 61.19 311 GLU A O 1
ATOM 2430 N N . PHE A 1 312 ? -21.817 18.047 -37.384 1.00 49.44 312 PHE A N 1
ATOM 2431 C CA . PHE A 1 312 ? -20.849 18.977 -36.810 1.00 49.44 312 PHE A CA 1
ATOM 2432 C C . PHE A 1 312 ? -21.570 20.298 -36.489 1.00 49.44 312 PHE A C 1
ATOM 2434 O O . PHE A 1 312 ? -22.319 20.787 -37.337 1.00 49.44 312 PHE A O 1
ATOM 2441 N N . PRO A 1 313 ? -21.349 20.910 -35.312 1.00 64.69 313 PRO A N 1
ATOM 2442 C CA . PRO A 1 313 ? -22.004 22.164 -34.961 1.00 64.69 313 PRO A CA 1
ATOM 2443 C C . PRO A 1 313 ? -21.620 23.267 -35.964 1.00 64.69 313 PRO A C 1
ATOM 2445 O O . PRO A 1 313 ? -20.437 23.388 -36.304 1.00 64.69 313 PRO A O 1
ATOM 2448 N N . PRO A 1 314 ? -22.580 24.076 -36.451 1.00 66.50 314 PRO A N 1
ATOM 2449 C CA . PRO A 1 314 ? -22.284 25.130 -37.409 1.00 66.50 314 PRO A CA 1
ATOM 2450 C C . PRO A 1 314 ? -21.354 26.171 -36.775 1.00 66.50 314 PRO A C 1
ATOM 2452 O O . PRO A 1 314 ? -21.595 26.666 -35.674 1.00 66.50 314 PRO A O 1
ATOM 2455 N N . LEU A 1 315 ? -20.275 26.505 -37.482 1.00 56.16 315 LEU A N 1
ATOM 2456 C CA . LEU A 1 315 ? -19.421 27.639 -37.145 1.00 56.16 315 LEU A CA 1
ATOM 2457 C C . LEU A 1 315 ? -20.253 28.917 -37.316 1.00 56.16 315 LEU A C 1
ATOM 2459 O O . LEU A 1 315 ? -20.741 29.170 -38.416 1.00 56.16 315 LEU A O 1
ATOM 2463 N N . ASN A 1 316 ? -20.406 29.712 -36.252 1.00 59.53 316 ASN A N 1
ATOM 2464 C CA . ASN A 1 316 ? -20.995 31.052 -36.311 1.00 59.53 316 ASN A CA 1
ATOM 2465 C C . ASN A 1 316 ? -20.212 31.915 -37.317 1.00 59.53 316 ASN A C 1
ATOM 2467 O O . ASN A 1 316 ? -19.193 32.513 -36.980 1.00 59.53 316 ASN A O 1
ATOM 2471 N N . GLN A 1 317 ? -20.679 31.955 -38.561 1.00 57.19 317 GLN A N 1
ATOM 2472 C CA . GLN A 1 317 ? -20.279 32.927 -39.568 1.00 57.19 317 GLN A CA 1
ATOM 2473 C C . GLN A 1 317 ? -21.316 34.045 -39.529 1.00 57.19 317 GLN A C 1
ATOM 2475 O O . GLN A 1 317 ? -22.433 33.877 -40.012 1.00 57.19 317 GLN A O 1
ATOM 2480 N N . GLY A 1 318 ? -20.969 35.154 -38.884 1.00 50.91 318 GLY A N 1
ATOM 2481 C CA . GLY A 1 318 ? -21.871 36.289 -38.743 1.00 50.91 318 GLY A CA 1
ATOM 2482 C C . GLY A 1 318 ? -21.292 37.397 -37.878 1.00 50.91 318 GLY A C 1
ATOM 2483 O O . GLY A 1 318 ? -21.795 37.634 -36.792 1.00 50.91 318 GLY A O 1
ATOM 2484 N N . GLU A 1 319 ? -20.243 38.053 -38.369 1.00 51.66 319 GLU A N 1
ATOM 2485 C CA . GLU A 1 319 ? -19.962 39.463 -38.072 1.00 51.66 319 GLU A CA 1
ATOM 2486 C C . GLU A 1 319 ? -19.127 40.016 -39.240 1.00 51.66 319 GLU A C 1
ATOM 2488 O O . GLU A 1 319 ? -17.900 40.090 -39.201 1.00 51.66 319 GLU A O 1
ATOM 2493 N N . GLU A 1 320 ? -19.813 40.322 -40.348 1.00 52.00 320 GLU A N 1
ATOM 2494 C CA . GLU A 1 320 ? -19.321 41.340 -41.276 1.00 52.00 320 GLU A CA 1
ATOM 2495 C C . GLU A 1 320 ? -19.472 42.712 -40.597 1.00 52.00 320 GLU A C 1
ATOM 2497 O O . GLU A 1 320 ? -20.540 43.004 -40.051 1.00 52.00 320 GLU A O 1
ATOM 2502 N N . PRO A 1 321 ? -18.437 43.568 -40.607 1.00 54.28 321 PRO A N 1
ATOM 2503 C CA . PRO A 1 321 ? -18.563 44.941 -40.153 1.00 54.28 321 PRO A CA 1
ATOM 2504 C C . PRO A 1 321 ? -19.283 45.775 -41.221 1.00 54.28 321 PRO A C 1
ATOM 2506 O O . PRO A 1 321 ? -18.693 46.167 -42.228 1.00 54.28 321 PRO A O 1
ATOM 2509 N N . GLU A 1 322 ? -20.558 46.071 -40.975 1.00 55.38 322 GLU A N 1
ATOM 2510 C CA . GLU A 1 322 ? -21.290 47.127 -41.675 1.00 55.38 322 GLU A CA 1
ATOM 2511 C C . GLU A 1 322 ? -20.581 48.476 -41.457 1.00 55.38 322 GLU A C 1
ATOM 2513 O O . GLU A 1 322 ? -20.266 48.898 -40.341 1.00 55.38 322 GLU A O 1
ATOM 2518 N N . SER A 1 323 ? -20.303 49.138 -42.571 1.00 56.06 323 SER A N 1
ATOM 2519 C CA . SER A 1 323 ? -19.691 50.453 -42.686 1.00 56.06 323 SER A CA 1
ATOM 2520 C C . SER A 1 323 ? -20.607 51.603 -42.243 1.00 56.06 323 SER A C 1
ATOM 2522 O O . SER A 1 323 ? -21.805 51.580 -42.508 1.00 56.06 323 SER A O 1
ATOM 2524 N N . SER A 1 324 ? -19.964 52.675 -41.763 1.00 47.44 324 SER A N 1
ATOM 2525 C CA . SER A 1 324 ? -20.381 54.090 -41.835 1.00 47.44 324 SER A CA 1
ATOM 2526 C C . SER A 1 324 ? -21.367 54.637 -40.792 1.00 47.44 324 SER A C 1
ATOM 2528 O O . SER A 1 324 ? -22.582 54.556 -40.944 1.00 47.44 324 SER A O 1
ATOM 2530 N N . THR A 1 325 ? -20.835 55.406 -39.836 1.00 41.25 325 THR A N 1
ATOM 2531 C CA . THR A 1 325 ? -20.962 56.883 -39.776 1.00 41.25 325 THR A CA 1
ATOM 2532 C C . THR A 1 325 ? -19.895 57.443 -38.842 1.00 41.25 325 THR A C 1
ATOM 2534 O O . THR A 1 325 ? -19.703 56.863 -37.753 1.00 41.25 325 THR A O 1
#

InterPro domains:
  IPR040554 Peroxisomal membrane protein PEX14-like, KPWE domain [PF17733] (241-289)
  IPR058841 PEX14-like, helix-turn-helix domain [PF25871] (82-148)

Foldseek 3Di:
DYDDDDDDDDDDDDDDDDDDDDDDDDDDDDDDDDDDDDDDDDDDDDDDPDDDDDDDDDDDDPDPPPDDDDPPDPPVVVVLLVVLVVLQPDPQLVDLVLQLVLCVQCPHLVSLADDPVSLVSLLVSSQVVCCVPVVDHHDPVSSVVSCVVVVVPPDPRVSVLLSVLLNVLSVVQVPDPDPRDPDVSSSSSVSSSVDDPDDPPDPPPDPDDPDDPPVVVPDPPDDPDDDPVVDDDPPDDDPDPDDPLVVVQVVCVVVVHDRPPDDDDPPDDPDDPPDDPDDPDDDDDDPVCVPDDDPPPPPPPPPPPPPDPPDDDDDPPDDDDDDDD